Protein AF-A0A8H3BYJ5-F1 (afdb_monomer_lite)

InterPro domains:
  IPR004843 Calcineurin-like, phosphoesterase domain [PF00149] (264-340)
  IPR006186 Serine/threonine-specific protein phosphatase/bis(5-nucleosyl)-tetraphosphatase [PR00114] (261-288)
  IPR006186 Serine/threonine-specific protein phosphatase/bis(5-nucleosyl)-tetraphosphatase [PR00114] (291-318)
  IPR006186 Serine/threonine-specific protein phosphatase/bis(5-nucleosyl)-tetraphosphatase [PR00114] (324-346)
  IPR006186 Serine/threonine-specific protein phosphatase/bis(5-nucleosyl)-tetraphosphatase [PS00125] (325-330)
  IPR006186 Serine/threonine-specific protein phosphatase/bis(5-nucleosyl)-tetraphosphatase [SM00156] (229-346)
  IPR011990 Tetratricopeptide-like helical domain superfamily [G3DSA:1.25.40.10] (35-198)
  IPR011990 Tetratricopeptide-like helical domain superfamily [SSF48452] (39-174)
  IPR013235 PPP domain [PF08321] (154-253)
  IPR019734 Tetratricopeptide repeat [PF00515] (113-146)
  IPR019734 Tetratricopeptide repeat [PS50005] (113-146)
  IPR019734 Tetratricopeptide repeat [SM00028] (45-78)
  IPR019734 Tetratricopeptide repeat [SM00028] (79-112)
  IPR019734 Tetratricopeptide repeat [S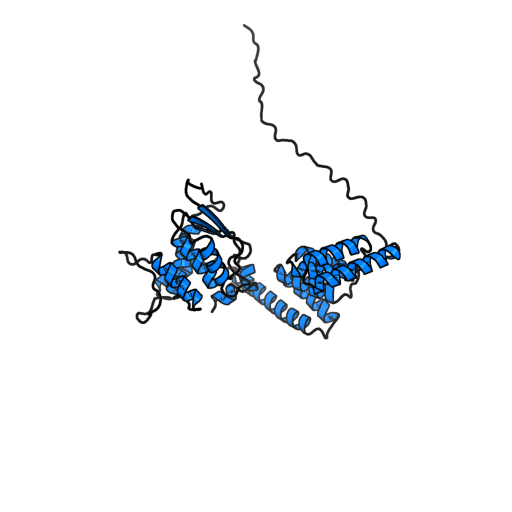M00028] (113-146)
  IPR029052 Metallo-dependent phosphatase-like [G3DSA:3.60.21.10] (199-346)
  IPR029052 Metallo-dependent phosphatase-like [SSF56300] (204-341)
  IPR051134 Protein Phosphatase PPP [PTHR45668] (79-344)

Foldseek 3Di:
DDDDDDDDDPPDPDDPPPPPPDPPPPPDPDPQDLVNQDPVLVVVLVVLQVVLVVCVVVVVLVSSLVSLVVSCVRRVLALVSLLSNLVSCVSVLVLVSSLVSLVSSCVSPVLPLSSLQSNLVSCVSVVNLVSSLVSLVSSCVSPVPPPVSVVSNVVSVVVVVVVVVVVVVVPDPDDPPLVVLVVCVVVVVQPDDPPDPAQDFDADPVRHGAHDPVSLVSLLVCVVVVHHDRPVVLSVLVSLLCVLVVPADLDDDDDQDPQAEEDEAEAQALVSVVVVVVCVVQPAWDPRYAYEYAANQHFQHLNSSSSVSSLSSSCRHCVNRRHYHHDPCPDPSNCVNRPVVVNVVD

Structure (mmCIF, N/CA/C/O backbone):
data_AF-A0A8H3BYJ5-F1
#
_entry.id   AF-A0A8H3BYJ5-F1
#
loop_
_atom_site.group_PDB
_atom_site.id
_atom_site.type_symbol
_atom_site.label_atom_id
_atom_site.label_alt_id
_atom_site.label_comp_id
_atom_site.label_asym_id
_atom_site.label_entity_id
_atom_site.label_seq_id
_atom_site.pdbx_PDB_ins_code
_atom_site.Cartn_x
_atom_site.Cartn_y
_atom_site.Cartn_z
_atom_site.occupancy
_atom_site.B_iso_or_equiv
_atom_site.auth_seq_id
_atom_site.auth_comp_id
_atom_site.auth_asym_id
_atom_site.auth_atom_id
_atom_site.pdbx_PDB_model_num
ATOM 1 N N . MET A 1 1 ? -70.935 -20.064 -32.189 1.00 37.38 1 MET A N 1
ATOM 2 C CA . MET A 1 1 ? -70.428 -20.262 -33.562 1.00 37.38 1 MET A CA 1
ATOM 3 C C . MET A 1 1 ? -69.317 -19.257 -33.801 1.00 37.38 1 MET A C 1
ATOM 5 O O . MET A 1 1 ? -69.568 -18.078 -33.616 1.00 37.38 1 MET A O 1
ATOM 9 N N . SER A 1 2 ? -68.129 -19.771 -34.129 1.00 36.16 2 SER A N 1
ATOM 10 C CA . SER A 1 2 ? -66.986 -19.112 -34.790 1.00 36.16 2 SER A CA 1
ATOM 11 C C . SER A 1 2 ? -66.444 -17.821 -34.157 1.00 36.16 2 SER A C 1
ATOM 13 O O . SER A 1 2 ? -67.013 -16.751 -34.293 1.00 36.16 2 SER A O 1
ATOM 15 N N . SER A 1 3 ? -65.404 -17.903 -33.324 1.00 32.44 3 SER A N 1
ATOM 16 C CA . SER A 1 3 ? -63.979 -17.963 -33.709 1.00 32.44 3 SER A CA 1
ATOM 17 C C . SER A 1 3 ? -63.462 -16.667 -34.344 1.00 32.44 3 SER A C 1
ATOM 19 O O . SER A 1 3 ? -63.613 -16.470 -35.545 1.00 32.44 3 SER A O 1
ATOM 21 N N . GLN A 1 4 ? -62.733 -15.864 -33.568 1.00 33.06 4 GLN A N 1
ATOM 22 C CA . GLN A 1 4 ? -61.407 -15.408 -33.983 1.00 33.06 4 GLN A CA 1
ATOM 23 C C . GLN A 1 4 ? -60.587 -14.963 -32.767 1.00 33.06 4 GLN A C 1
ATOM 25 O O . GLN A 1 4 ? -61.012 -14.176 -31.930 1.00 33.06 4 GLN A O 1
ATOM 30 N N . SER A 1 5 ? -59.418 -15.585 -32.678 1.00 32.19 5 SER A N 1
ATOM 31 C CA . SER A 1 5 ? -58.358 -15.403 -31.698 1.00 32.19 5 SER A CA 1
ATOM 32 C C . SER A 1 5 ? -57.741 -14.008 -31.830 1.00 32.19 5 SER A C 1
ATOM 34 O O . SER A 1 5 ? -57.144 -13.699 -32.858 1.00 32.19 5 SER A O 1
ATOM 36 N N . SER A 1 6 ? -57.831 -13.185 -30.783 1.00 34.00 6 SER A N 1
ATOM 37 C CA . SER A 1 6 ? -56.977 -12.007 -30.628 1.00 34.00 6 SER A CA 1
ATOM 38 C C . SER A 1 6 ? -55.720 -12.418 -29.860 1.00 34.00 6 SER A C 1
ATOM 40 O O . SER A 1 6 ? -55.711 -12.470 -28.629 1.00 34.00 6 SER A O 1
ATOM 42 N N . LYS A 1 7 ? -54.658 -12.762 -30.592 1.00 32.72 7 LYS A N 1
ATOM 43 C CA . LYS A 1 7 ? -53.303 -12.827 -30.035 1.00 32.72 7 LYS A CA 1
ATOM 44 C C . LYS A 1 7 ? -52.907 -11.416 -29.597 1.00 32.72 7 LYS A C 1
ATOM 46 O O . LYS A 1 7 ? -52.691 -10.553 -30.442 1.00 32.72 7 LYS A O 1
ATOM 51 N N . ALA A 1 8 ? -52.822 -11.195 -28.289 1.00 34.22 8 ALA A N 1
ATOM 52 C CA . ALA A 1 8 ? -52.065 -10.085 -27.735 1.00 34.22 8 ALA A CA 1
ATOM 53 C C . ALA A 1 8 ? -50.587 -10.328 -28.066 1.00 34.22 8 ALA A C 1
ATOM 55 O O . ALA A 1 8 ? -50.054 -11.404 -27.791 1.00 34.22 8 ALA A O 1
ATOM 56 N N . SER A 1 9 ? -49.961 -9.369 -28.740 1.00 30.88 9 SER A N 1
ATOM 57 C CA . SER A 1 9 ? -48.532 -9.383 -29.019 1.00 30.88 9 SER A CA 1
ATOM 58 C C . SER A 1 9 ? -47.772 -9.225 -27.708 1.00 30.88 9 SER A C 1
ATOM 60 O O . SER A 1 9 ? -47.866 -8.191 -27.050 1.00 30.88 9 SER A O 1
ATOM 62 N N . ASP A 1 10 ? -47.038 -10.269 -27.358 1.00 30.70 10 ASP A N 1
ATOM 63 C CA . ASP A 1 10 ? -46.012 -10.298 -26.328 1.00 30.70 10 ASP A CA 1
ATOM 64 C C . ASP A 1 10 ? -44.926 -9.266 -26.682 1.00 30.70 10 ASP A C 1
ATOM 66 O O . ASP A 1 10 ? -44.146 -9.462 -27.615 1.00 30.70 10 ASP A O 1
ATOM 70 N N . SER A 1 11 ? -44.933 -8.108 -26.017 1.00 32.09 11 SER A N 1
ATOM 71 C CA . SER A 1 11 ? -43.854 -7.124 -26.113 1.00 32.09 11 SER A CA 1
ATOM 72 C C . SER A 1 11 ? -42.885 -7.357 -24.962 1.00 32.09 11 SER A C 1
ATOM 74 O O . SER A 1 11 ? -42.891 -6.650 -23.953 1.00 32.09 11 SER A O 1
ATOM 76 N N . THR A 1 12 ? -42.054 -8.381 -25.114 1.00 32.72 12 THR A N 1
ATOM 77 C CA . THR A 1 12 ? -40.825 -8.523 -24.338 1.00 32.72 12 THR A CA 1
ATOM 78 C C . THR A 1 12 ? -39.940 -7.298 -24.621 1.00 32.72 12 THR A C 1
ATOM 80 O O . THR A 1 12 ? -39.758 -6.960 -25.796 1.00 32.72 12 THR A O 1
ATOM 83 N N . PRO A 1 13 ? -39.367 -6.613 -23.613 1.00 31.70 13 PRO A N 1
ATOM 84 C CA . PRO A 1 13 ? -38.354 -5.602 -23.870 1.00 31.70 13 PRO A CA 1
ATOM 85 C C . PRO A 1 13 ? -37.129 -6.318 -24.441 1.00 31.70 13 PRO A C 1
ATOM 87 O O . PRO A 1 13 ? -36.449 -7.065 -23.739 1.00 31.70 13 PRO A O 1
ATOM 90 N N . GLN A 1 14 ? -36.876 -6.135 -25.736 1.00 31.80 14 GLN A N 1
ATOM 91 C CA . GLN A 1 14 ? -35.630 -6.569 -26.348 1.00 31.80 14 GLN A CA 1
ATOM 92 C C . GLN A 1 14 ? -34.486 -5.766 -25.735 1.00 31.80 14 GLN A C 1
ATOM 94 O O . GLN A 1 14 ? -34.427 -4.541 -25.844 1.00 31.80 14 GLN A O 1
ATOM 99 N N . SER A 1 15 ? -33.574 -6.488 -25.095 1.00 32.75 15 SER A N 1
ATOM 100 C CA . SER A 1 15 ? -32.233 -6.036 -24.758 1.00 32.75 15 SER A CA 1
ATOM 101 C C . SER A 1 15 ? -31.597 -5.398 -26.000 1.00 32.75 15 SER A C 1
ATOM 103 O O . SER A 1 15 ? -31.676 -5.995 -27.080 1.00 32.75 15 SER A O 1
ATOM 105 N N . PRO A 1 16 ? -30.963 -4.217 -25.894 1.00 32.47 16 PRO A N 1
ATOM 106 C CA . PRO A 1 16 ? -30.280 -3.639 -27.034 1.00 32.47 16 PRO A CA 1
ATOM 107 C C . PRO A 1 16 ? -29.174 -4.600 -27.463 1.00 32.47 16 PRO A C 1
ATOM 109 O O . PRO A 1 16 ? -28.291 -4.960 -26.681 1.00 32.47 16 PRO A O 1
ATOM 112 N N . ALA A 1 17 ? -29.290 -5.055 -28.710 1.00 29.42 17 ALA A N 1
ATOM 113 C CA . ALA A 1 17 ? -28.305 -5.871 -29.384 1.00 29.42 17 ALA A CA 1
ATOM 114 C C . ALA A 1 17 ? -26.928 -5.235 -29.199 1.00 29.42 17 ALA A C 1
ATOM 116 O O . ALA A 1 17 ? -26.742 -4.042 -29.442 1.00 29.42 17 ALA A O 1
ATOM 117 N N . SER A 1 18 ? -25.978 -6.057 -28.766 1.00 30.44 18 SER A N 1
ATOM 118 C CA . SER A 1 18 ? -24.564 -5.733 -28.705 1.00 30.44 18 SER A CA 1
ATOM 119 C C . SER A 1 18 ? -24.120 -5.171 -30.053 1.00 30.44 18 SER A C 1
ATOM 121 O O . SER A 1 18 ? -23.883 -5.922 -31.005 1.00 30.44 18 SER A O 1
ATOM 123 N N . THR A 1 19 ? -24.001 -3.850 -30.144 1.00 27.95 19 THR A N 1
ATOM 124 C CA . THR A 1 19 ? -23.236 -3.209 -31.202 1.00 27.95 19 THR A CA 1
ATOM 125 C C . THR A 1 19 ? -21.790 -3.616 -30.992 1.00 27.95 19 THR A C 1
ATOM 127 O O . THR A 1 19 ? -21.059 -3.044 -30.187 1.00 27.95 19 THR A O 1
ATOM 130 N N . SER A 1 20 ? -21.417 -4.683 -31.698 1.00 33.25 20 SER A N 1
ATOM 131 C CA . SER A 1 20 ? -20.054 -5.000 -32.085 1.00 33.25 20 SER A CA 1
ATOM 132 C C . SER A 1 20 ? -19.514 -3.787 -32.837 1.00 33.25 20 SER A C 1
ATOM 134 O O . SER A 1 20 ? -19.638 -3.667 -34.055 1.00 33.25 20 SER A O 1
ATOM 136 N N . THR A 1 21 ? -18.978 -2.832 -32.083 1.00 29.09 21 THR A N 1
ATOM 137 C CA . THR A 1 21 ? -18.202 -1.731 -32.631 1.00 29.09 21 THR A CA 1
ATOM 138 C C . THR A 1 21 ? -16.879 -2.333 -33.074 1.00 29.09 21 THR A C 1
ATOM 140 O O . THR A 1 21 ? -15.946 -2.493 -32.293 1.00 29.09 21 THR A O 1
ATOM 143 N N . THR A 1 22 ? -16.889 -2.788 -34.324 1.00 29.33 22 THR A N 1
ATOM 144 C CA . THR A 1 22 ? -15.764 -2.894 -35.252 1.00 29.33 22 THR A CA 1
ATOM 145 C C . THR A 1 22 ? -14.400 -2.623 -34.627 1.00 29.33 22 THR A C 1
ATOM 147 O O . THR A 1 22 ? -13.913 -1.494 -34.581 1.00 29.33 22 THR A O 1
ATOM 150 N N . LEU A 1 23 ? -13.758 -3.722 -34.236 1.00 31.23 23 LEU A N 1
ATOM 151 C CA . LEU A 1 23 ? -12.323 -3.866 -34.027 1.00 31.23 23 LEU A CA 1
ATOM 152 C C . LEU A 1 23 ? -11.592 -3.736 -35.384 1.00 31.23 23 LEU A C 1
ATOM 154 O O . LEU A 1 23 ? -10.963 -4.670 -35.870 1.00 31.23 23 LEU A O 1
ATOM 158 N N . ALA A 1 24 ? -11.757 -2.599 -36.058 1.00 35.59 24 ALA A N 1
ATOM 159 C CA . ALA A 1 24 ? -11.266 -2.372 -37.411 1.00 35.59 24 ALA A CA 1
ATOM 160 C C . ALA A 1 24 ? -10.682 -0.962 -37.534 1.00 35.59 24 ALA A C 1
ATOM 162 O O . ALA A 1 24 ? -11.290 -0.090 -38.140 1.00 35.59 24 ALA A O 1
ATOM 163 N N . ALA A 1 25 ? -9.514 -0.755 -36.918 1.00 33.19 25 ALA A N 1
ATOM 164 C CA . ALA A 1 25 ? -8.477 0.189 -37.358 1.00 33.19 25 ALA A CA 1
ATOM 165 C C . ALA A 1 25 ? -7.235 0.107 -36.444 1.00 33.19 25 ALA A C 1
ATOM 167 O O . ALA A 1 25 ? -6.752 1.109 -35.933 1.00 33.19 25 ALA A O 1
ATOM 168 N N . MET A 1 26 ? -6.688 -1.091 -36.232 1.00 35.69 26 MET A N 1
ATOM 169 C CA . MET A 1 26 ? -5.244 -1.213 -36.016 1.00 35.69 26 MET A CA 1
ATOM 170 C C . MET A 1 26 ? -4.694 -1.804 -37.300 1.00 35.69 26 MET A C 1
ATOM 172 O O . MET A 1 26 ? -4.635 -3.018 -37.472 1.00 35.69 26 MET A O 1
ATOM 176 N N . GLY A 1 27 ? -4.437 -0.908 -38.254 1.00 28.98 27 GLY A N 1
ATOM 177 C CA . GLY A 1 27 ? -3.764 -1.254 -39.491 1.00 28.98 27 GLY A CA 1
ATOM 178 C C . GLY A 1 27 ? -2.450 -1.942 -39.154 1.00 28.98 27 GLY A C 1
ATOM 179 O O . GLY A 1 27 ? -1.643 -1.394 -38.410 1.00 28.98 27 GLY A O 1
ATOM 180 N N . ASP A 1 28 ? -2.327 -3.165 -39.655 1.00 33.56 28 ASP A N 1
ATOM 181 C CA . ASP A 1 28 ? -1.104 -3.889 -39.974 1.00 33.56 28 ASP A CA 1
ATOM 182 C C . ASP A 1 28 ? 0.192 -3.155 -39.575 1.00 33.56 28 ASP A C 1
ATOM 184 O O . ASP A 1 28 ? 0.824 -2.451 -40.368 1.00 33.56 28 ASP A O 1
ATOM 188 N N . LEU A 1 29 ? 0.598 -3.314 -38.310 1.00 39.16 29 LEU A N 1
ATOM 189 C CA . LEU A 1 29 ? 1.973 -3.067 -37.890 1.00 39.16 29 LEU A CA 1
ATOM 190 C C . LEU A 1 29 ? 2.802 -4.211 -38.468 1.00 39.16 29 LEU A C 1
ATOM 192 O O . LEU A 1 29 ? 3.163 -5.158 -37.769 1.00 39.16 29 LEU A O 1
ATOM 196 N N . SER A 1 30 ? 3.079 -4.103 -39.770 1.00 42.28 30 SER A N 1
ATOM 197 C CA . SER A 1 30 ? 4.156 -4.815 -40.443 1.00 42.28 30 SER A CA 1
ATOM 198 C C . SER A 1 30 ? 5.331 -4.860 -39.477 1.00 42.28 30 SER A C 1
ATOM 200 O O . SER A 1 30 ? 5.787 -3.807 -39.019 1.00 42.28 30 SER A O 1
ATOM 202 N N . LEU A 1 31 ? 5.788 -6.069 -39.144 1.00 44.91 31 LEU A N 1
ATOM 203 C CA . LEU A 1 31 ? 7.011 -6.309 -38.389 1.00 44.91 31 LEU A CA 1
ATOM 204 C C . LEU A 1 31 ? 8.145 -5.622 -39.152 1.00 44.91 31 LEU A C 1
ATOM 206 O O . LEU A 1 31 ? 8.723 -6.191 -40.074 1.00 44.91 31 LEU A O 1
ATOM 210 N N . LYS A 1 32 ? 8.386 -4.347 -38.841 1.00 55.97 32 LYS A N 1
ATOM 211 C CA . LYS A 1 32 ? 9.483 -3.579 -39.409 1.00 55.97 32 LYS A CA 1
ATOM 212 C C . LYS A 1 32 ? 10.748 -4.372 -39.077 1.00 55.97 32 LYS A C 1
ATOM 214 O O . LYS A 1 32 ? 10.949 -4.802 -37.948 1.00 55.97 32 LYS A O 1
ATOM 219 N N . ASP A 1 33 ? 11.579 -4.643 -40.067 1.00 73.75 33 ASP A N 1
ATOM 220 C CA . ASP A 1 33 ? 12.929 -5.116 -39.782 1.00 73.75 33 ASP A CA 1
ATOM 221 C C . ASP A 1 33 ? 13.638 -3.979 -39.016 1.00 73.75 33 ASP A C 1
ATOM 223 O O . ASP A 1 33 ? 13.447 -2.817 -39.396 1.00 73.75 33 ASP A O 1
ATOM 227 N N . PRO A 1 34 ? 14.437 -4.228 -37.965 1.00 73.75 34 PRO A N 1
ATOM 228 C CA . PRO A 1 34 ? 15.307 -3.203 -37.386 1.00 73.75 34 PRO A CA 1
ATOM 229 C C . PRO A 1 34 ? 16.080 -2.376 -38.434 1.00 73.75 34 PRO A C 1
ATOM 231 O O . PRO A 1 34 ? 16.305 -1.182 -38.235 1.00 73.75 34 PRO A O 1
ATOM 234 N N . ALA A 1 35 ? 16.429 -2.975 -39.580 1.00 75.75 35 ALA A N 1
ATOM 235 C CA . ALA A 1 35 ? 17.081 -2.307 -40.707 1.00 75.75 35 ALA A CA 1
ATOM 236 C C . ALA A 1 35 ? 16.181 -1.322 -41.487 1.00 75.75 35 ALA A C 1
ATOM 238 O O . ALA A 1 35 ? 16.689 -0.504 -42.249 1.00 75.75 35 ALA A O 1
ATOM 239 N N . SER A 1 36 ? 14.860 -1.374 -41.302 1.00 82.88 36 SER A N 1
ATOM 240 C CA . SER A 1 36 ? 13.879 -0.524 -41.995 1.00 82.88 36 SER A CA 1
ATOM 241 C C . SER A 1 36 ? 13.616 0.826 -41.314 1.00 82.88 36 SER A C 1
ATOM 243 O O . SER A 1 36 ? 12.906 1.664 -41.871 1.00 82.88 36 SER A O 1
ATOM 245 N N . VAL A 1 37 ? 14.182 1.069 -40.125 1.00 88.88 37 VAL A N 1
ATOM 246 C CA . VAL A 1 37 ? 14.054 2.361 -39.434 1.00 88.88 37 VAL A CA 1
ATOM 247 C C . VAL A 1 37 ? 14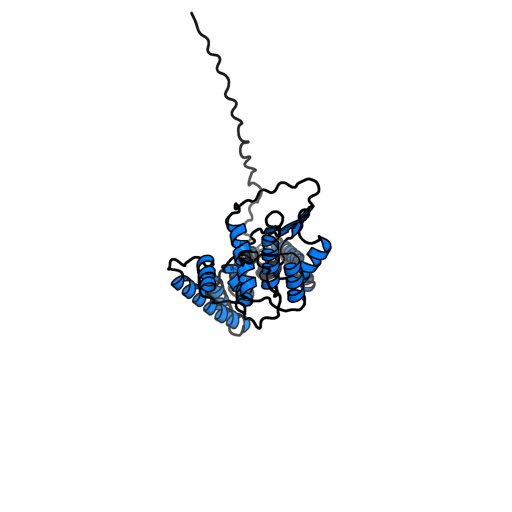.985 3.384 -40.084 1.00 88.88 37 VAL A C 1
ATOM 249 O O . VAL A 1 37 ? 16.202 3.189 -40.121 1.00 88.88 37 VAL A O 1
ATOM 252 N N . SER A 1 38 ? 14.420 4.487 -40.580 1.00 92.62 38 SER A N 1
ATOM 253 C CA . SER A 1 38 ? 15.191 5.532 -41.257 1.00 92.62 38 SER A CA 1
ATOM 254 C C . SER A 1 38 ? 16.126 6.269 -40.291 1.00 92.62 38 SER A C 1
ATOM 256 O O . SER A 1 38 ? 15.838 6.390 -39.101 1.00 92.62 38 SER A O 1
ATOM 258 N N . GLU A 1 39 ? 17.235 6.828 -40.788 1.00 92.81 39 GLU A N 1
ATOM 259 C CA . GLU A 1 39 ? 18.124 7.655 -39.950 1.00 92.81 39 GLU A CA 1
ATOM 260 C C . GLU A 1 39 ? 17.409 8.884 -39.372 1.00 92.81 39 GLU A C 1
ATOM 262 O O . GLU A 1 39 ? 17.701 9.309 -38.253 1.00 92.81 39 GLU A O 1
ATOM 267 N N . LYS A 1 40 ? 16.412 9.417 -40.091 1.00 94.81 40 LYS A N 1
ATOM 268 C CA . LYS A 1 40 ? 15.560 10.500 -39.590 1.00 94.81 40 LYS A CA 1
ATOM 269 C C . LYS A 1 40 ? 14.752 10.043 -38.373 1.00 94.81 40 LYS A C 1
ATOM 271 O O . LYS A 1 40 ? 14.747 10.745 -37.367 1.00 94.81 40 LYS A O 1
ATOM 276 N N . ASP A 1 41 ? 14.129 8.868 -38.441 1.00 94.12 41 ASP A N 1
ATOM 277 C CA . ASP A 1 41 ? 13.354 8.312 -37.326 1.00 94.12 41 ASP A CA 1
ATOM 278 C C . ASP A 1 41 ? 14.251 7.948 -36.140 1.00 94.12 41 ASP A C 1
ATOM 280 O O . ASP A 1 41 ? 13.894 8.213 -34.996 1.00 94.12 41 ASP A O 1
ATOM 284 N N . LYS A 1 42 ? 15.457 7.417 -36.384 1.00 94.44 42 LYS A N 1
ATOM 285 C CA . LYS A 1 42 ? 16.446 7.183 -35.316 1.00 94.44 42 LYS A CA 1
ATOM 286 C C . LYS A 1 42 ? 16.859 8.484 -34.632 1.00 94.44 42 LYS A C 1
ATOM 288 O O . LYS A 1 42 ? 16.953 8.521 -33.406 1.00 94.44 42 LYS A O 1
ATOM 293 N N . THR A 1 43 ? 17.092 9.541 -35.410 1.00 96.69 43 THR A N 1
ATOM 294 C CA . THR A 1 43 ? 17.456 10.864 -34.882 1.00 96.69 43 THR A CA 1
ATOM 295 C C . THR A 1 43 ? 16.319 11.454 -34.053 1.00 96.69 43 THR A C 1
ATOM 297 O O . THR A 1 43 ? 16.555 11.949 -32.953 1.00 96.69 43 THR A O 1
ATOM 300 N N . GLU A 1 44 ? 15.081 11.348 -34.536 1.00 97.38 44 GLU A N 1
ATOM 301 C CA . GLU A 1 44 ? 13.911 11.844 -33.813 1.00 97.38 44 GLU A CA 1
ATOM 302 C C . GLU A 1 44 ? 13.643 11.045 -32.530 1.00 97.38 44 GLU A C 1
ATOM 304 O O . GLU A 1 44 ? 13.459 11.629 -31.462 1.00 97.38 44 GLU A O 1
ATOM 309 N N . ALA A 1 45 ? 13.742 9.715 -32.584 1.00 97.31 45 ALA A N 1
ATOM 310 C CA . ALA A 1 45 ? 13.655 8.864 -31.401 1.00 97.31 45 ALA A CA 1
ATOM 311 C C . ALA A 1 45 ? 14.732 9.214 -30.360 1.00 97.31 45 ALA A C 1
ATOM 313 O O . ALA A 1 45 ? 14.453 9.232 -29.161 1.00 97.31 45 ALA A O 1
ATOM 314 N N . ALA A 1 46 ? 15.960 9.521 -30.794 1.00 97.50 46 ALA A N 1
ATOM 315 C CA . ALA A 1 46 ? 17.032 9.949 -29.897 1.00 97.50 46 ALA A CA 1
ATOM 316 C C . ALA A 1 46 ? 16.729 11.307 -29.241 1.00 97.50 46 ALA A C 1
ATOM 318 O O . ALA A 1 46 ? 16.927 11.449 -28.035 1.00 97.50 46 ALA A O 1
ATOM 319 N N . ARG A 1 47 ? 16.183 12.266 -29.998 1.00 98.38 47 ARG A N 1
ATOM 320 C CA . ARG A 1 47 ? 15.745 13.570 -29.480 1.00 98.38 47 ARG A CA 1
ATOM 321 C C . ARG A 1 47 ? 14.658 13.414 -28.409 1.00 98.38 47 ARG A C 1
ATOM 323 O O . ARG A 1 47 ? 14.791 13.956 -27.315 1.00 98.38 47 ARG A O 1
ATOM 330 N N . LEU A 1 48 ? 13.628 12.612 -28.687 1.00 98.56 48 LEU A N 1
ATOM 331 C CA . LEU A 1 48 ? 12.532 12.318 -27.753 1.00 98.56 48 LEU A CA 1
ATOM 332 C C . LEU A 1 48 ? 13.007 11.539 -26.518 1.00 98.56 48 LEU A C 1
ATOM 334 O O . LEU A 1 48 ? 12.558 11.796 -25.400 1.00 98.56 48 LEU A O 1
ATOM 338 N N . LYS A 1 49 ? 13.972 10.627 -26.684 1.00 98.38 49 LYS A N 1
ATOM 339 C CA . LYS A 1 49 ? 14.644 9.958 -25.560 1.00 98.38 49 LYS A CA 1
ATOM 340 C C . LYS A 1 49 ? 15.319 10.965 -24.635 1.00 98.38 49 LYS A C 1
ATOM 342 O O . LYS A 1 49 ? 15.243 10.811 -23.418 1.00 98.38 49 LYS A O 1
ATOM 347 N N . ASP A 1 50 ? 15.990 11.969 -25.192 1.00 98.38 50 ASP A N 1
ATOM 348 C CA . ASP A 1 50 ? 16.679 12.991 -24.407 1.00 98.38 50 ASP A CA 1
ATOM 349 C C . ASP A 1 50 ? 15.696 13.926 -23.688 1.00 98.38 50 ASP A C 1
ATOM 351 O O . ASP A 1 50 ? 15.938 14.273 -22.530 1.00 98.38 50 ASP A O 1
ATOM 355 N N . GLU A 1 51 ? 14.544 14.231 -24.293 1.00 98.31 51 GLU A N 1
ATOM 356 C CA . GLU A 1 51 ? 13.423 14.886 -23.600 1.00 98.31 51 GLU A CA 1
ATOM 357 C C . GLU A 1 51 ? 12.895 14.035 -22.438 1.00 98.31 51 GLU A C 1
ATOM 359 O O . GLU A 1 51 ? 12.771 14.527 -21.317 1.00 98.31 51 GLU A O 1
ATOM 364 N N . GLY A 1 52 ? 12.659 12.738 -22.660 1.00 98.19 52 GLY A N 1
ATOM 365 C CA . GLY A 1 52 ? 12.233 11.819 -21.601 1.00 98.19 52 GLY A CA 1
ATOM 366 C C . GLY A 1 52 ? 13.256 11.713 -20.465 1.00 98.19 52 GLY A C 1
ATOM 367 O O . GLY A 1 52 ? 12.893 11.690 -19.288 1.00 98.19 52 GLY A O 1
ATOM 368 N N . ASN A 1 53 ? 14.551 11.725 -20.789 1.00 98.19 53 ASN A N 1
ATOM 369 C CA . ASN A 1 53 ? 15.626 11.792 -19.798 1.00 98.19 53 ASN A CA 1
ATOM 370 C C . ASN A 1 53 ? 15.607 13.117 -19.013 1.00 98.19 53 ASN A C 1
ATOM 372 O O . ASN A 1 53 ? 15.962 13.127 -17.832 1.00 98.19 53 ASN A O 1
ATOM 376 N N . ALA A 1 54 ? 15.236 14.232 -19.648 1.00 98.38 54 ALA A N 1
ATOM 377 C CA . ALA A 1 54 ? 15.129 15.534 -18.998 1.00 98.38 54 ALA A CA 1
ATOM 378 C C . ALA A 1 54 ? 13.938 15.592 -18.029 1.00 98.38 54 ALA A C 1
ATOM 380 O O . ALA A 1 54 ? 14.118 16.034 -16.895 1.00 98.38 54 ALA A O 1
ATOM 381 N N . GLU A 1 55 ? 12.768 15.085 -18.422 1.00 98.25 55 GLU A N 1
ATOM 382 C CA . GLU A 1 55 ? 11.600 14.981 -17.534 1.00 98.25 55 GLU A CA 1
ATOM 383 C C . GLU A 1 55 ? 11.861 14.028 -16.361 1.00 98.25 55 GLU A C 1
ATOM 385 O O . GLU A 1 55 ? 11.566 14.356 -15.211 1.00 98.25 55 GLU A O 1
ATOM 390 N N . PHE A 1 56 ? 12.559 12.911 -16.600 1.00 96.75 56 PHE A N 1
ATOM 391 C CA . PHE A 1 56 ? 12.995 12.021 -15.523 1.00 96.75 56 PHE A CA 1
ATOM 392 C C . PHE A 1 56 ? 13.855 12.746 -14.475 1.00 96.75 56 PHE A C 1
ATOM 394 O O . PHE A 1 56 ? 13.651 12.556 -13.278 1.00 96.75 56 PHE A O 1
ATOM 401 N N . LYS A 1 57 ? 14.795 13.604 -14.898 1.00 97.25 57 LYS A N 1
ATOM 402 C CA . LYS A 1 57 ? 15.636 14.386 -13.971 1.00 97.25 57 LYS A CA 1
ATOM 403 C C . LYS A 1 57 ? 14.831 15.385 -13.131 1.00 97.25 57 LYS A C 1
ATOM 405 O O . LYS A 1 57 ? 15.303 15.771 -12.066 1.00 97.25 57 LYS A O 1
ATOM 410 N N . LYS A 1 58 ? 13.642 15.785 -13.591 1.00 97.50 58 LYS A N 1
ATOM 411 C CA . LYS A 1 58 ? 12.690 16.631 -12.855 1.00 97.50 58 LYS A CA 1
ATOM 412 C C . LYS A 1 58 ? 11.724 15.823 -11.976 1.00 97.50 58 LYS A C 1
ATOM 414 O O . LYS A 1 58 ? 10.881 16.415 -11.319 1.00 97.50 58 LYS A O 1
ATOM 419 N N . ASN A 1 59 ? 11.848 14.491 -11.941 1.00 95.31 59 ASN A N 1
ATOM 420 C CA . ASN A 1 59 ? 10.898 13.556 -11.321 1.00 95.31 59 ASN A CA 1
ATOM 421 C C . ASN A 1 59 ? 9.493 13.551 -11.957 1.00 95.31 59 ASN A C 1
ATOM 423 O O . ASN A 1 59 ? 8.550 13.030 -11.367 1.00 95.31 59 ASN A O 1
ATOM 427 N N . HIS A 1 60 ? 9.353 14.064 -13.179 1.00 97.69 60 HIS A N 1
ATOM 428 C CA . HIS A 1 60 ? 8.121 14.003 -13.966 1.00 97.69 60 HIS A CA 1
ATOM 429 C C . HIS A 1 60 ? 8.021 12.637 -14.662 1.00 97.69 60 HIS A C 1
ATOM 431 O O . HIS A 1 60 ? 8.335 12.470 -15.844 1.00 97.69 60 HIS A O 1
ATOM 437 N N . PHE A 1 61 ? 7.718 11.598 -13.879 1.00 97.44 61 PHE A N 1
ATOM 438 C CA . PHE A 1 61 ? 7.805 10.209 -14.339 1.00 97.44 61 PHE A CA 1
ATOM 439 C C . PHE A 1 61 ? 6.751 9.859 -15.397 1.00 97.44 61 PHE A C 1
ATOM 441 O O . PHE A 1 61 ? 7.056 9.099 -16.321 1.00 97.44 61 PHE A O 1
ATOM 448 N N . ALA A 1 62 ? 5.536 10.404 -15.289 1.00 97.38 62 ALA A N 1
ATOM 449 C CA . ALA A 1 62 ? 4.466 10.155 -16.252 1.00 97.38 62 ALA A CA 1
ATOM 450 C C . ALA A 1 62 ? 4.806 10.780 -17.614 1.00 97.38 62 ALA A C 1
ATOM 452 O O . ALA A 1 62 ? 4.751 10.113 -18.647 1.00 97.38 62 ALA A O 1
ATOM 453 N N . GLU A 1 63 ? 5.268 12.025 -17.604 1.00 98.00 63 GLU A N 1
ATOM 454 C CA . GLU A 1 63 ? 5.703 12.784 -18.771 1.00 98.00 63 GLU A CA 1
ATOM 455 C C . GLU A 1 63 ? 6.916 12.123 -19.432 1.00 98.00 63 GLU A C 1
ATOM 457 O O . GLU A 1 63 ? 6.948 11.942 -20.649 1.00 98.00 63 GLU A O 1
ATOM 462 N N . ALA A 1 64 ? 7.887 11.659 -18.638 1.00 98.31 64 ALA A N 1
ATOM 463 C CA . ALA A 1 64 ? 9.014 10.887 -19.150 1.00 98.31 64 ALA A CA 1
ATOM 464 C C . ALA A 1 64 ? 8.557 9.586 -19.838 1.00 98.31 64 ALA A C 1
ATOM 466 O O . ALA A 1 64 ? 9.067 9.237 -20.904 1.00 98.31 64 ALA A O 1
ATOM 467 N N . ALA A 1 65 ? 7.582 8.866 -19.266 1.00 98.25 65 ALA A N 1
ATOM 468 C CA . ALA A 1 65 ? 7.025 7.657 -19.875 1.00 98.25 65 ALA A CA 1
ATOM 469 C C . ALA A 1 65 ? 6.310 7.942 -21.208 1.00 98.25 65 ALA A C 1
ATOM 471 O O . ALA A 1 65 ? 6.421 7.136 -22.141 1.00 98.25 65 ALA A O 1
ATOM 472 N N . LEU A 1 66 ? 5.616 9.081 -21.314 1.00 98.19 66 LEU A N 1
ATOM 473 C CA . LEU A 1 66 ? 5.004 9.544 -22.562 1.00 98.19 66 LEU A CA 1
ATOM 474 C C . LEU A 1 66 ? 6.072 9.832 -23.619 1.00 98.19 66 LEU A C 1
ATOM 476 O O . LEU A 1 66 ? 5.997 9.281 -24.713 1.00 98.19 66 LEU A O 1
ATOM 480 N N . LYS A 1 67 ? 7.142 10.552 -23.266 1.00 98.56 67 LYS A N 1
ATOM 481 C CA . LYS A 1 67 ? 8.252 10.835 -24.191 1.00 98.56 67 LYS A CA 1
ATOM 482 C C . LYS A 1 67 ? 8.967 9.592 -24.703 1.00 98.56 67 LYS A C 1
ATOM 484 O O . LYS A 1 67 ? 9.278 9.504 -25.888 1.00 98.56 67 LYS A O 1
ATOM 489 N N . TYR A 1 68 ? 9.170 8.583 -23.857 1.00 98.56 68 TYR A N 1
ATOM 490 C CA . TYR A 1 68 ? 9.677 7.297 -24.342 1.00 98.56 68 TYR A CA 1
ATOM 491 C C . TYR A 1 68 ? 8.676 6.559 -25.237 1.00 98.56 68 TYR A C 1
ATOM 493 O O . TYR A 1 68 ? 9.098 5.791 -26.097 1.00 98.56 68 TYR A O 1
ATOM 501 N N . SER A 1 69 ? 7.371 6.763 -25.046 1.00 98.38 69 SER A N 1
ATOM 502 C CA . SER A 1 69 ? 6.343 6.181 -25.915 1.00 98.38 69 SER A CA 1
ATOM 503 C C . SER A 1 69 ? 6.354 6.832 -27.296 1.00 98.38 69 SER A C 1
ATOM 505 O O . SER A 1 69 ? 6.428 6.099 -28.274 1.00 98.38 69 SER A O 1
ATOM 507 N N . GLU A 1 70 ? 6.421 8.164 -27.366 1.00 98.06 70 GLU A N 1
ATOM 508 C CA . GLU A 1 70 ? 6.626 8.914 -28.616 1.00 98.06 70 GLU A CA 1
ATOM 509 C C . GLU A 1 70 ? 7.910 8.442 -29.328 1.00 98.06 70 GLU A C 1
ATOM 511 O O . GLU A 1 70 ? 7.901 8.118 -30.513 1.00 98.06 70 GLU A O 1
ATOM 516 N N . ALA A 1 71 ? 9.023 8.295 -28.597 1.00 97.94 71 ALA A N 1
ATOM 517 C CA . ALA A 1 71 ? 10.281 7.807 -29.170 1.00 97.94 71 ALA A CA 1
ATOM 518 C C . ALA A 1 71 ? 10.162 6.395 -29.783 1.00 97.94 71 ALA A C 1
ATOM 520 O O . ALA A 1 71 ? 10.801 6.097 -30.795 1.00 97.94 71 ALA A O 1
ATOM 521 N N . LEU A 1 72 ? 9.348 5.524 -29.180 1.00 96.94 72 LEU A N 1
ATOM 522 C CA . LEU A 1 72 ? 9.114 4.156 -29.650 1.00 96.94 72 LEU A CA 1
ATOM 523 C C . LEU A 1 72 ? 8.245 4.091 -30.911 1.00 96.94 72 LEU A C 1
ATOM 525 O O . LEU A 1 72 ? 8.357 3.116 -31.651 1.00 96.94 72 LEU A O 1
ATOM 529 N N . GLU A 1 73 ? 7.422 5.106 -31.186 1.00 96.31 73 GLU A N 1
ATOM 530 C CA . GLU A 1 73 ? 6.684 5.208 -32.454 1.00 96.31 73 GLU A CA 1
ATOM 531 C C . GLU A 1 73 ? 7.641 5.406 -33.640 1.00 96.31 73 GLU A C 1
ATOM 533 O O . GLU A 1 73 ? 7.423 4.855 -34.722 1.00 96.31 73 GLU A O 1
ATOM 538 N N . HIS A 1 74 ? 8.747 6.121 -33.412 1.00 95.81 74 HIS A N 1
ATOM 539 C CA . HIS A 1 74 ? 9.799 6.336 -34.405 1.00 95.81 74 HIS A CA 1
ATOM 540 C C . HIS A 1 74 ? 10.795 5.173 -34.478 1.00 95.81 74 HIS A C 1
ATOM 542 O O . HIS A 1 74 ? 11.147 4.728 -35.571 1.00 95.81 74 HIS A O 1
ATOM 548 N N . ASN A 1 75 ? 11.241 4.643 -33.334 1.00 95.06 75 ASN A N 1
ATOM 549 C CA . ASN A 1 75 ? 12.182 3.525 -33.290 1.00 95.06 75 ASN A CA 1
ATOM 550 C C . ASN A 1 75 ? 11.732 2.415 -32.319 1.00 95.06 75 ASN A C 1
ATOM 552 O O . ASN A 1 75 ? 12.185 2.369 -31.171 1.00 95.06 75 ASN A O 1
ATOM 556 N N . PRO A 1 76 ? 10.904 1.460 -32.781 1.00 95.38 76 PRO A N 1
ATOM 557 C CA . PRO A 1 76 ? 10.373 0.395 -31.933 1.00 95.38 76 PRO A CA 1
ATOM 558 C C . PRO A 1 76 ? 11.373 -0.739 -31.648 1.00 95.38 76 PRO A C 1
ATOM 560 O O . PRO A 1 76 ? 10.988 -1.709 -30.993 1.00 95.38 76 PRO A O 1
ATOM 563 N N . PHE A 1 77 ? 12.628 -0.645 -32.111 1.00 95.31 77 PHE A N 1
ATOM 564 C CA . PHE A 1 77 ? 13.673 -1.668 -31.922 1.00 95.31 77 PHE A CA 1
ATOM 565 C C . PHE A 1 77 ? 14.798 -1.234 -30.974 1.00 95.31 77 PHE A C 1
ATOM 567 O O . PHE A 1 77 ? 15.753 -1.983 -30.774 1.00 95.31 77 PHE A O 1
ATOM 574 N N . ASP A 1 78 ? 14.701 -0.054 -30.355 1.00 94.75 78 ASP A N 1
ATOM 575 C CA . ASP A 1 78 ? 15.662 0.374 -29.336 1.00 94.75 78 ASP A CA 1
ATOM 576 C C . ASP A 1 78 ? 15.288 -0.197 -27.958 1.00 94.75 78 ASP A C 1
ATOM 578 O O . ASP A 1 78 ? 14.372 0.274 -27.274 1.00 94.75 78 ASP A O 1
ATOM 582 N N . ALA A 1 79 ? 16.046 -1.203 -27.515 1.00 97.19 79 ALA A N 1
ATOM 583 C CA . ALA A 1 79 ? 15.890 -1.817 -26.197 1.00 97.19 79 ALA A CA 1
ATOM 584 C C . ALA A 1 79 ? 16.006 -0.800 -25.043 1.00 97.19 79 ALA A C 1
ATOM 586 O O . ALA A 1 79 ? 15.365 -0.965 -23.999 1.00 97.19 79 ALA A O 1
ATOM 587 N N . THR A 1 80 ? 16.794 0.267 -25.218 1.00 97.94 80 THR A N 1
ATOM 588 C CA . THR A 1 80 ? 17.007 1.316 -24.210 1.00 97.94 80 THR A CA 1
ATOM 589 C C . THR A 1 80 ? 15.721 2.078 -23.918 1.00 97.94 80 THR A C 1
ATOM 591 O O . THR A 1 80 ? 15.448 2.371 -22.753 1.00 97.94 80 THR A O 1
ATOM 594 N N . LEU A 1 81 ? 14.911 2.364 -24.944 1.00 98.19 81 LEU A N 1
ATOM 595 C CA . LEU A 1 81 ? 13.643 3.082 -24.794 1.00 98.19 81 LEU A CA 1
ATOM 596 C C . LEU A 1 81 ? 12.652 2.283 -23.952 1.00 98.19 81 LEU A C 1
ATOM 598 O O . LEU A 1 81 ? 12.128 2.800 -22.965 1.00 98.19 81 LEU A O 1
ATOM 602 N N . TYR A 1 82 ? 12.468 1.002 -24.274 1.00 98.69 82 TYR A N 1
ATOM 603 C CA . TYR A 1 82 ? 11.637 0.109 -23.470 1.00 98.69 82 TYR A CA 1
ATOM 604 C C . TYR A 1 82 ? 12.148 -0.004 -22.038 1.00 98.69 82 TYR A C 1
ATOM 606 O O . TYR A 1 82 ? 11.379 0.140 -21.094 1.00 98.69 82 TYR A O 1
ATOM 614 N N . CYS A 1 83 ? 13.453 -0.209 -21.846 1.00 98.44 83 CYS A N 1
ATOM 615 C CA . CYS A 1 83 ? 14.016 -0.315 -20.506 1.00 98.44 83 CYS A CA 1
ATOM 616 C C . CYS A 1 83 ? 13.783 0.967 -19.696 1.00 98.44 83 CYS A C 1
ATOM 618 O O . CYS A 1 83 ? 13.386 0.890 -18.531 1.00 98.44 83 CYS A O 1
ATOM 620 N N . ASN A 1 84 ? 14.002 2.146 -20.284 1.00 98.44 84 ASN A N 1
ATOM 621 C CA . ASN A 1 84 ? 13.775 3.431 -19.626 1.00 98.44 84 ASN A CA 1
ATOM 622 C C . ASN A 1 84 ? 12.296 3.679 -19.321 1.00 98.44 84 ASN A C 1
ATOM 624 O O . ASN A 1 84 ? 11.983 4.074 -18.197 1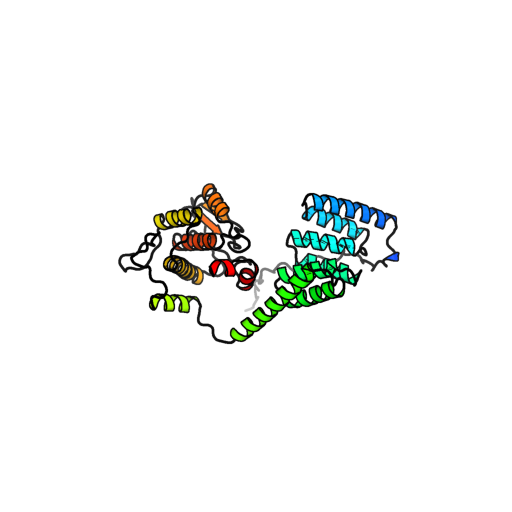.00 98.44 84 ASN A O 1
ATOM 628 N N . ARG A 1 85 ? 11.388 3.363 -20.251 1.00 98.56 85 ARG A N 1
ATOM 629 C CA . ARG A 1 85 ? 9.943 3.449 -20.014 1.00 98.56 85 ARG A CA 1
ATOM 630 C C . ARG A 1 85 ? 9.477 2.486 -18.926 1.00 98.56 85 ARG A C 1
ATOM 632 O O . ARG A 1 85 ? 8.716 2.905 -18.058 1.00 98.56 85 ARG A O 1
ATOM 639 N N . ALA A 1 86 ? 10.004 1.258 -18.892 1.00 98.50 86 ALA A N 1
ATOM 640 C CA . ALA A 1 86 ? 9.739 0.303 -17.817 1.00 98.50 86 ALA A CA 1
ATOM 641 C C . ALA A 1 86 ? 10.084 0.905 -16.453 1.00 98.50 86 ALA A C 1
ATOM 643 O O . ALA A 1 86 ? 9.316 0.794 -15.507 1.00 98.50 86 ALA A O 1
ATOM 644 N N . TYR A 1 87 ? 11.215 1.602 -16.356 1.00 98.31 87 TYR A N 1
ATOM 645 C CA . TYR A 1 87 ? 11.610 2.251 -15.112 1.00 98.31 87 TYR A CA 1
ATOM 646 C C . TYR A 1 87 ? 10.712 3.422 -14.725 1.00 98.31 87 TYR A C 1
ATOM 648 O O . TYR A 1 87 ? 10.446 3.597 -13.542 1.00 98.31 87 TYR A O 1
ATOM 656 N N . MET A 1 88 ? 10.216 4.199 -15.689 1.00 98.31 88 MET A N 1
ATOM 657 C CA . MET A 1 88 ? 9.254 5.262 -15.385 1.00 98.31 88 MET A CA 1
ATOM 658 C C . MET A 1 88 ? 7.941 4.660 -14.889 1.00 98.31 88 MET A C 1
ATOM 660 O O . MET A 1 88 ? 7.445 5.056 -13.843 1.00 98.31 88 MET A O 1
ATOM 664 N N . ARG A 1 89 ? 7.456 3.613 -15.566 1.00 98.12 89 ARG A N 1
ATOM 665 C CA . ARG A 1 89 ? 6.274 2.835 -15.173 1.00 98.12 89 ARG A CA 1
ATOM 666 C C . ARG A 1 89 ? 6.416 2.204 -13.789 1.00 98.12 89 ARG A C 1
ATOM 668 O O . ARG A 1 89 ? 5.465 2.226 -13.025 1.00 98.12 89 ARG A O 1
ATOM 675 N N . MET A 1 90 ? 7.610 1.734 -13.420 1.00 97.00 90 MET A N 1
ATOM 676 C CA . MET A 1 90 ? 7.904 1.293 -12.050 1.00 97.00 90 MET A CA 1
ATOM 677 C C . MET A 1 90 ? 7.731 2.409 -11.018 1.00 97.00 90 MET A C 1
ATOM 679 O O . MET A 1 90 ? 7.280 2.132 -9.914 1.00 97.00 90 MET A O 1
ATOM 683 N N . LYS A 1 91 ? 8.131 3.644 -11.346 1.00 95.12 91 LYS A N 1
ATOM 684 C CA . LYS A 1 91 ? 8.037 4.791 -10.431 1.00 95.12 91 LYS A CA 1
ATOM 685 C C . LYS A 1 91 ? 6.608 5.277 -10.215 1.00 95.12 91 LYS A C 1
ATOM 687 O O . LYS A 1 91 ? 6.341 5.823 -9.157 1.00 95.12 91 LYS A O 1
ATOM 692 N N . ILE A 1 92 ? 5.725 5.044 -11.181 1.00 95.50 92 ILE A N 1
ATOM 693 C CA . ILE A 1 92 ? 4.284 5.333 -11.093 1.00 95.50 92 ILE A CA 1
ATOM 694 C C . ILE A 1 92 ? 3.452 4.070 -10.805 1.00 95.50 92 ILE A C 1
ATOM 696 O O . ILE A 1 92 ? 2.265 4.035 -11.100 1.00 95.50 92 ILE A O 1
ATOM 700 N N . GLU A 1 93 ? 4.096 3.011 -10.303 1.00 92.56 93 GLU A N 1
ATOM 701 C CA . GLU A 1 93 ? 3.471 1.754 -9.848 1.00 92.56 93 GLU A CA 1
ATOM 702 C C . GLU A 1 93 ? 2.681 0.965 -10.915 1.00 92.56 93 GLU A C 1
ATOM 704 O O . GLU A 1 93 ? 1.949 0.020 -10.635 1.00 92.56 93 GLU A O 1
ATOM 709 N N . GLN A 1 94 ? 2.933 1.249 -12.193 1.00 96.19 94 GLN A N 1
ATOM 710 C CA . GLN A 1 94 ? 2.411 0.501 -13.337 1.00 96.19 94 GLN A CA 1
ATOM 711 C C . GLN A 1 94 ? 3.250 -0.758 -13.615 1.00 96.19 94 GLN A C 1
ATOM 713 O O . GLN A 1 94 ? 3.818 -0.942 -14.698 1.00 96.19 94 GLN A O 1
ATOM 718 N N . HIS A 1 95 ? 3.356 -1.641 -12.621 1.00 95.94 95 HIS A N 1
ATOM 719 C CA . HIS A 1 95 ? 4.265 -2.791 -12.650 1.00 95.94 95 HIS A CA 1
ATOM 720 C C . HIS A 1 95 ? 3.984 -3.780 -13.790 1.00 95.94 95 HIS A C 1
ATOM 722 O O . HIS A 1 95 ? 4.930 -4.309 -14.371 1.00 95.94 95 HIS A O 1
ATOM 728 N N . GLY A 1 96 ? 2.716 -3.992 -14.163 1.00 95.94 96 GLY A N 1
ATOM 729 C CA . GLY A 1 96 ? 2.348 -4.847 -15.302 1.00 95.94 96 GLY A CA 1
ATOM 730 C C . GLY A 1 96 ? 2.932 -4.336 -16.623 1.00 95.94 96 GLY A C 1
ATOM 731 O O . GLY A 1 96 ? 3.690 -5.038 -17.288 1.00 95.94 96 GLY A O 1
ATOM 732 N N . TYR A 1 97 ? 2.690 -3.064 -16.945 1.00 97.62 97 TYR A N 1
ATOM 733 C CA . TYR A 1 97 ? 3.247 -2.437 -18.145 1.00 97.62 97 TYR A CA 1
ATOM 734 C C . TYR A 1 97 ? 4.780 -2.339 -18.118 1.00 97.62 97 TYR A C 1
ATOM 736 O O . TYR A 1 97 ? 5.431 -2.417 -19.163 1.00 97.62 97 TYR A O 1
ATOM 744 N N . ALA A 1 98 ? 5.377 -2.177 -16.934 1.00 98.50 98 ALA A N 1
ATOM 745 C CA . ALA A 1 98 ? 6.827 -2.211 -16.778 1.00 98.50 98 ALA A CA 1
ATOM 746 C C . ALA A 1 98 ? 7.419 -3.602 -17.072 1.00 98.50 98 ALA A C 1
ATOM 748 O O . ALA A 1 98 ? 8.495 -3.691 -17.667 1.00 98.50 98 ALA A O 1
ATOM 749 N N . ILE A 1 99 ? 6.720 -4.683 -16.703 1.00 98.69 99 ILE A N 1
ATOM 750 C CA . ILE A 1 99 ? 7.113 -6.061 -17.037 1.00 98.69 99 ILE A CA 1
ATOM 751 C C . ILE A 1 99 ? 7.081 -6.281 -18.548 1.00 98.69 99 ILE A C 1
ATOM 753 O O . ILE A 1 99 ? 8.029 -6.861 -19.087 1.00 98.69 99 ILE A O 1
ATOM 757 N N . ASP A 1 100 ? 6.044 -5.798 -19.231 1.00 98.31 100 ASP A N 1
ATOM 758 C CA . ASP A 1 100 ? 5.924 -5.918 -20.688 1.00 98.31 100 ASP A CA 1
ATOM 759 C C . ASP A 1 100 ? 7.062 -5.188 -21.402 1.00 98.31 100 ASP A C 1
ATOM 761 O O . ASP A 1 100 ? 7.726 -5.753 -22.275 1.00 98.31 100 ASP A O 1
ATOM 765 N N . ASP A 1 101 ? 7.351 -3.954 -20.989 1.00 98.69 101 ASP A N 1
ATOM 766 C CA . ASP A 1 101 ? 8.453 -3.172 -21.546 1.00 98.69 101 ASP A CA 1
ATOM 767 C C . ASP A 1 101 ? 9.811 -3.823 -21.281 1.00 98.69 101 ASP A C 1
ATOM 769 O O . ASP A 1 101 ? 10.617 -3.980 -22.196 1.00 98.69 101 ASP A O 1
ATOM 773 N N . ALA A 1 102 ? 10.074 -4.259 -20.049 1.00 98.69 102 ALA A N 1
ATOM 774 C CA . ALA A 1 102 ? 11.321 -4.943 -19.733 1.00 98.69 102 ALA A CA 1
ATOM 775 C C . ALA A 1 102 ? 11.458 -6.264 -20.512 1.00 98.69 102 ALA A C 1
ATOM 777 O O . ALA A 1 102 ? 12.553 -6.609 -20.951 1.00 98.69 102 ALA A O 1
ATOM 778 N N . THR A 1 103 ? 10.353 -6.974 -20.749 1.00 98.69 103 THR A N 1
ATOM 779 C CA . THR A 1 103 ? 10.327 -8.186 -21.579 1.00 98.69 103 THR A CA 1
ATOM 780 C C . THR A 1 103 ? 10.656 -7.881 -23.037 1.00 98.69 103 THR A C 1
ATOM 782 O O . THR A 1 103 ? 11.483 -8.580 -23.620 1.00 98.69 103 THR A O 1
ATOM 785 N N . LYS A 1 104 ? 10.095 -6.809 -23.611 1.00 98.25 104 LYS A N 1
ATOM 786 C CA . LYS A 1 104 ? 10.455 -6.342 -24.960 1.00 98.25 104 LYS A CA 1
ATOM 787 C C . LYS A 1 104 ? 11.924 -5.923 -25.046 1.00 98.25 104 LYS A C 1
ATOM 789 O O . LYS A 1 104 ? 12.610 -6.316 -25.984 1.00 98.25 104 LYS A O 1
ATOM 794 N N . ALA A 1 105 ? 12.437 -5.205 -24.046 1.00 98.38 105 ALA A N 1
ATOM 795 C CA . ALA A 1 105 ? 13.849 -4.827 -23.981 1.00 98.38 105 ALA A CA 1
ATOM 796 C C . ALA A 1 105 ? 14.780 -6.054 -23.960 1.00 98.38 105 ALA A C 1
ATOM 798 O O . ALA A 1 105 ? 15.789 -6.059 -24.656 1.00 98.38 105 ALA A O 1
ATOM 799 N N . ILE A 1 106 ? 14.424 -7.103 -23.208 1.00 98.50 106 ILE A N 1
ATOM 800 C CA . ILE A 1 106 ? 15.168 -8.374 -23.156 1.00 98.50 106 ILE A CA 1
ATOM 801 C C . ILE A 1 106 ? 15.093 -9.129 -24.489 1.00 98.50 106 ILE A C 1
ATOM 803 O O . ILE A 1 106 ? 16.074 -9.746 -24.894 1.00 98.50 106 ILE A O 1
ATOM 807 N N . ALA A 1 107 ? 13.943 -9.102 -25.166 1.00 97.88 107 ALA A N 1
ATOM 808 C CA . ALA A 1 107 ? 13.792 -9.738 -26.472 1.00 97.88 107 ALA A CA 1
ATOM 809 C C . ALA A 1 107 ? 14.674 -9.067 -27.542 1.00 97.88 107 ALA A C 1
ATOM 811 O O . ALA A 1 107 ? 15.241 -9.760 -28.382 1.00 97.88 107 ALA A O 1
ATOM 812 N N . LEU A 1 108 ? 14.812 -7.737 -27.482 1.00 96.62 108 LEU A N 1
ATOM 813 C CA . LEU A 1 108 ? 15.661 -6.951 -28.384 1.00 96.62 108 LEU A CA 1
ATOM 814 C C . LEU A 1 108 ? 17.155 -7.066 -28.042 1.00 96.62 108 LEU A C 1
ATOM 816 O O . LEU A 1 108 ? 17.980 -7.203 -28.941 1.00 96.62 108 LEU A O 1
ATOM 820 N N . ASP A 1 109 ? 17.508 -7.038 -26.755 1.00 97.38 109 ASP A N 1
ATOM 821 C CA . ASP A 1 109 ? 18.869 -7.272 -26.267 1.00 97.38 109 ASP A CA 1
ATOM 822 C C . ASP A 1 109 ? 18.868 -8.278 -25.098 1.00 97.38 109 ASP A C 1
ATOM 824 O O . ASP A 1 109 ? 18.712 -7.905 -23.926 1.00 97.38 109 ASP A O 1
ATOM 828 N N . PRO A 1 110 ? 19.126 -9.571 -25.382 1.00 97.75 110 PRO A N 1
ATOM 829 C CA . PRO A 1 110 ? 19.178 -10.616 -24.361 1.00 97.75 110 PRO A CA 1
ATOM 830 C C . PRO A 1 110 ? 20.288 -10.446 -23.316 1.00 97.75 110 PRO A C 1
ATOM 832 O O . PRO A 1 110 ? 20.278 -11.164 -22.309 1.00 97.75 110 PRO A O 1
ATOM 835 N N . LYS A 1 111 ? 21.253 -9.542 -23.537 1.00 97.38 111 LYS A N 1
ATOM 836 C CA . LYS A 1 111 ? 22.334 -9.217 -22.595 1.00 97.38 111 LYS A CA 1
ATOM 837 C C . LYS A 1 111 ? 22.038 -7.955 -21.781 1.00 97.38 111 LYS A C 1
ATOM 839 O O . LYS A 1 111 ? 22.877 -7.556 -20.970 1.00 97.38 111 LYS A O 1
ATOM 844 N N . TYR A 1 112 ? 20.852 -7.355 -21.918 1.00 97.75 112 TYR A N 1
ATOM 845 C CA . TYR A 1 112 ? 20.539 -6.098 -21.250 1.00 97.75 112 TYR A CA 1
ATOM 846 C C . TYR A 1 112 ? 20.253 -6.264 -19.749 1.00 97.75 112 TYR A C 1
ATOM 848 O O . TYR A 1 112 ? 19.113 -6.374 -19.296 1.00 97.75 112 TYR A O 1
ATOM 856 N N . VAL A 1 113 ? 21.317 -6.224 -18.944 1.00 98.06 113 VAL A N 1
ATOM 857 C CA . VAL A 1 113 ? 21.309 -6.442 -17.483 1.00 98.06 113 VAL A CA 1
ATOM 858 C C . VAL A 1 113 ? 20.222 -5.642 -16.752 1.00 98.06 113 VAL A C 1
ATOM 860 O O . VAL A 1 113 ? 19.517 -6.185 -15.898 1.00 98.06 113 VAL A O 1
ATOM 863 N N . LYS A 1 114 ? 20.058 -4.354 -17.099 1.00 97.88 114 LYS A N 1
ATOM 864 C CA . LYS A 1 114 ? 19.087 -3.456 -16.449 1.00 97.88 114 LYS A CA 1
ATOM 865 C C . LYS A 1 114 ? 17.641 -3.907 -16.654 1.00 97.88 114 LYS A C 1
ATOM 867 O O . LYS A 1 114 ? 16.838 -3.720 -15.745 1.00 97.88 114 LYS A O 1
ATOM 872 N N . ALA A 1 115 ? 17.313 -4.496 -17.804 1.00 98.25 115 ALA A N 1
ATOM 873 C CA . ALA A 1 115 ? 15.957 -4.938 -18.104 1.00 98.25 115 ALA A CA 1
ATOM 874 C C . ALA A 1 115 ? 15.559 -6.144 -17.238 1.00 98.25 115 ALA A C 1
ATOM 876 O O . ALA A 1 115 ? 14.499 -6.109 -16.618 1.00 98.25 115 ALA A O 1
ATOM 877 N N . TYR A 1 116 ? 16.444 -7.139 -17.082 1.00 98.75 116 TYR A N 1
ATOM 878 C CA . TYR A 1 116 ? 16.218 -8.254 -16.149 1.00 98.75 116 TYR A CA 1
ATOM 879 C C . TYR A 1 116 ? 16.034 -7.763 -14.714 1.00 98.75 116 TYR A C 1
ATOM 881 O O . TYR A 1 116 ? 15.063 -8.129 -14.06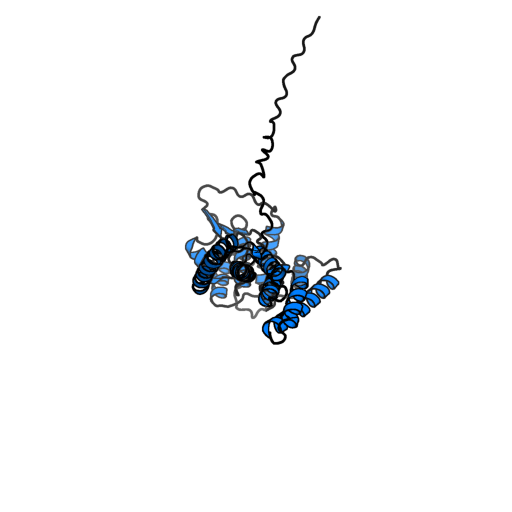2 1.00 98.75 116 TYR A O 1
ATOM 889 N N . TYR A 1 117 ? 16.914 -6.875 -14.239 1.00 98.38 117 TYR A N 1
ATOM 890 C CA . TYR A 1 117 ? 16.806 -6.347 -12.877 1.00 98.38 117 TYR A CA 1
ATOM 891 C C . TYR A 1 117 ? 15.480 -5.604 -12.660 1.00 98.38 117 TYR A C 1
ATOM 893 O O . TYR A 1 117 ? 14.793 -5.829 -11.668 1.00 98.38 117 TYR A O 1
ATOM 901 N N . ARG A 1 118 ? 15.088 -4.735 -13.601 1.00 98.25 118 ARG A N 1
ATOM 902 C CA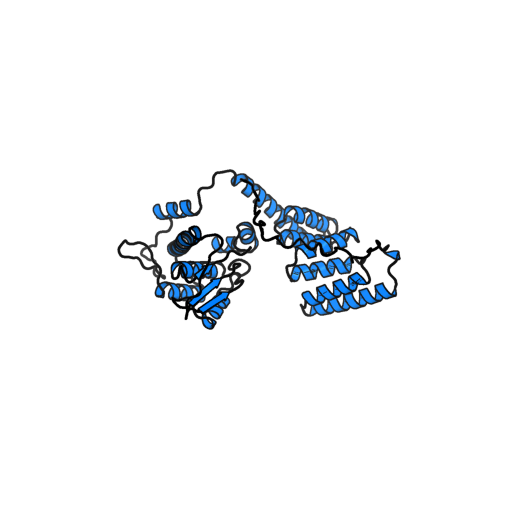 . ARG A 1 118 ? 13.826 -3.980 -13.535 1.00 98.25 118 ARG A CA 1
ATOM 903 C C . ARG A 1 118 ? 12.612 -4.907 -13.547 1.00 98.25 118 ARG A C 1
ATOM 905 O O . ARG A 1 118 ? 11.718 -4.725 -12.723 1.00 98.25 118 ARG A O 1
ATOM 912 N N . ARG A 1 119 ? 12.605 -5.929 -14.409 1.00 98.56 119 ARG A N 1
ATOM 913 C CA . ARG A 1 119 ? 11.525 -6.924 -14.463 1.00 98.56 119 ARG A CA 1
ATOM 914 C C . ARG A 1 119 ? 11.435 -7.741 -13.174 1.00 98.56 119 ARG A C 1
ATOM 916 O O . ARG A 1 119 ? 10.334 -7.925 -12.667 1.00 98.56 119 ARG A O 1
ATOM 923 N N . ALA A 1 120 ? 12.573 -8.132 -12.597 1.00 98.25 120 ALA A N 1
ATOM 924 C CA . ALA A 1 120 ? 12.629 -8.822 -11.310 1.00 98.25 120 ALA A CA 1
ATOM 925 C C . ALA A 1 120 ? 12.013 -7.987 -10.179 1.00 98.25 120 ALA A C 1
ATOM 927 O O . ALA A 1 120 ? 11.192 -8.493 -9.418 1.00 98.25 120 ALA A O 1
ATOM 928 N N . VAL A 1 121 ? 12.358 -6.696 -10.099 1.00 97.38 121 VAL A N 1
ATOM 929 C CA . VAL A 1 121 ? 11.761 -5.784 -9.111 1.00 97.38 121 VAL A CA 1
ATOM 930 C C . VAL A 1 121 ? 10.253 -5.658 -9.328 1.00 97.38 121 VAL A C 1
ATOM 932 O O . VAL A 1 121 ? 9.504 -5.749 -8.364 1.00 97.38 121 VAL A O 1
ATOM 935 N N . CYS A 1 122 ? 9.784 -5.525 -10.573 1.00 97.69 122 CYS A N 1
ATOM 936 C CA . CYS A 1 122 ? 8.344 -5.482 -10.843 1.00 97.69 122 CYS A CA 1
ATOM 937 C C . CYS A 1 122 ? 7.640 -6.775 -10.431 1.00 97.69 122 CYS A C 1
ATOM 939 O O . CYS A 1 122 ? 6.558 -6.713 -9.861 1.00 97.69 122 CYS A O 1
ATOM 941 N N . TYR A 1 123 ? 8.249 -7.938 -10.688 1.00 98.06 123 TYR A N 1
ATOM 942 C CA . TYR A 1 123 ? 7.712 -9.217 -10.233 1.00 98.06 123 TYR A CA 1
ATOM 943 C C . TYR A 1 123 ? 7.590 -9.274 -8.711 1.00 98.06 123 TYR A C 1
ATOM 945 O O . TYR A 1 123 ? 6.582 -9.775 -8.226 1.00 98.06 123 TYR A O 1
ATOM 953 N N . LEU A 1 124 ? 8.550 -8.731 -7.955 1.00 94.44 124 LEU A N 1
ATOM 954 C CA . LEU A 1 124 ? 8.403 -8.600 -6.502 1.00 94.44 124 LEU A CA 1
ATOM 955 C C . LEU A 1 124 ? 7.218 -7.705 -6.123 1.00 94.44 124 LEU A C 1
ATOM 957 O O . LEU A 1 124 ? 6.436 -8.093 -5.260 1.00 94.44 124 LEU A O 1
ATOM 961 N N . SER A 1 125 ? 7.056 -6.560 -6.791 1.00 90.50 125 SER A N 1
ATOM 962 C CA . SER A 1 125 ? 5.956 -5.622 -6.530 1.00 90.50 125 SER A CA 1
ATOM 963 C C . SER A 1 125 ? 4.569 -6.203 -6.818 1.00 90.50 125 SER A C 1
ATOM 965 O O . SER A 1 125 ? 3.594 -5.774 -6.219 1.00 90.50 125 SER A O 1
ATOM 967 N N . ILE A 1 126 ? 4.463 -7.196 -7.706 1.00 92.06 126 ILE A N 1
ATOM 968 C CA . ILE A 1 126 ? 3.204 -7.912 -7.977 1.00 92.06 126 ILE A CA 1
ATOM 969 C C . ILE A 1 126 ? 3.159 -9.305 -7.334 1.00 92.06 126 ILE A C 1
ATOM 971 O O . ILE A 1 126 ? 2.448 -10.184 -7.820 1.00 92.06 126 ILE A O 1
ATOM 975 N N . LEU A 1 127 ? 3.947 -9.521 -6.272 1.00 90.50 127 LEU A N 1
ATOM 976 C CA . LEU A 1 127 ? 3.984 -10.751 -5.471 1.00 90.50 127 LEU A CA 1
ATOM 977 C C . LEU A 1 127 ? 4.284 -12.036 -6.257 1.00 90.50 127 LEU A C 1
ATOM 979 O O . LEU A 1 127 ? 3.773 -13.115 -5.964 1.00 90.50 127 LEU A O 1
ATOM 983 N N . LYS A 1 128 ? 5.173 -11.943 -7.244 1.00 94.38 128 LYS A N 1
ATOM 984 C CA . LYS A 1 128 ? 5.646 -13.063 -8.069 1.00 94.38 128 LYS A CA 1
ATOM 985 C C . LYS A 1 128 ? 7.129 -13.373 -7.811 1.00 94.38 128 LYS A C 1
ATOM 987 O O . LYS A 1 128 ? 7.952 -13.311 -8.733 1.00 94.38 128 LYS A O 1
ATOM 992 N N . PRO A 1 129 ? 7.524 -13.719 -6.569 1.00 94.88 129 PRO A N 1
ATOM 993 C CA . PRO A 1 129 ? 8.931 -13.836 -6.201 1.00 94.88 129 PRO A CA 1
ATOM 994 C C . PRO A 1 129 ? 9.654 -14.976 -6.930 1.00 94.88 129 PRO A C 1
ATOM 996 O O . PRO A 1 129 ? 10.839 -14.844 -7.224 1.00 94.88 129 PRO A O 1
ATOM 999 N N . GLN A 1 130 ? 8.969 -16.059 -7.313 1.00 95.38 130 GLN A N 1
ATOM 1000 C CA . GLN A 1 130 ? 9.577 -17.144 -8.096 1.00 95.38 130 GLN A CA 1
ATOM 1001 C C . GLN A 1 130 ? 10.079 -16.650 -9.465 1.00 95.38 130 GLN A C 1
ATOM 1003 O O . GLN A 1 130 ? 11.186 -16.999 -9.883 1.00 95.38 130 GLN A O 1
ATOM 1008 N N . GLN A 1 131 ? 9.302 -15.799 -10.145 1.00 97.19 131 GLN A N 1
ATOM 1009 C CA . GLN A 1 131 ? 9.699 -15.192 -11.422 1.00 97.19 131 GLN A CA 1
ATOM 1010 C C . GLN A 1 131 ? 10.830 -14.175 -11.223 1.00 97.19 131 GLN A C 1
ATOM 1012 O O . GLN A 1 131 ? 11.782 -14.156 -12.004 1.00 97.19 131 GLN A O 1
ATOM 1017 N N . ALA A 1 132 ? 10.793 -13.406 -10.128 1.00 97.88 132 ALA A N 1
ATOM 1018 C CA . ALA A 1 132 ? 11.871 -12.490 -9.763 1.00 97.88 132 ALA A CA 1
ATOM 1019 C C . ALA A 1 132 ? 13.215 -13.210 -9.533 1.00 97.88 132 ALA A C 1
ATOM 1021 O O . ALA A 1 132 ? 14.249 -12.724 -9.990 1.00 97.88 132 ALA A O 1
ATOM 1022 N N . VAL A 1 133 ? 13.224 -14.393 -8.896 1.00 98.19 133 VAL A N 1
ATOM 1023 C CA . VAL A 1 133 ? 14.452 -15.196 -8.708 1.00 98.19 133 VAL A CA 1
ATOM 1024 C C . VAL A 1 133 ? 15.123 -15.516 -10.043 1.00 98.19 133 VAL A C 1
ATOM 1026 O O . VAL A 1 133 ? 16.348 -15.424 -10.140 1.00 98.19 133 VAL A O 1
ATOM 1029 N N . ALA A 1 134 ? 14.355 -15.905 -11.064 1.00 97.75 134 ALA A N 1
ATOM 1030 C CA . ALA A 1 134 ? 14.909 -16.250 -12.373 1.00 97.75 134 ALA A CA 1
ATOM 1031 C C . ALA A 1 134 ? 15.622 -15.049 -13.016 1.00 97.75 134 ALA A C 1
ATOM 1033 O O . ALA A 1 134 ? 16.763 -15.174 -13.471 1.00 97.75 134 ALA A O 1
ATOM 1034 N N . ASP A 1 135 ? 14.991 -13.876 -12.977 1.00 98.38 135 ASP A N 1
ATOM 1035 C CA . ASP A 1 135 ? 15.558 -12.654 -13.539 1.00 98.38 135 ASP A CA 1
ATOM 1036 C C . ASP A 1 135 ? 16.749 -12.132 -12.723 1.00 98.38 135 ASP A C 1
ATOM 1038 O O . ASP A 1 135 ? 17.772 -11.789 -13.313 1.00 98.38 135 ASP A O 1
ATOM 1042 N N . PHE A 1 136 ? 16.702 -12.158 -11.385 1.00 98.56 136 PHE A N 1
ATOM 1043 C CA . PHE A 1 136 ? 17.861 -11.782 -10.567 1.00 98.56 136 PHE A CA 1
ATOM 1044 C C . PHE A 1 136 ? 19.050 -12.726 -10.768 1.00 98.56 136 PHE A C 1
ATOM 1046 O O . PHE A 1 136 ? 20.186 -12.259 -10.874 1.00 98.56 136 PHE A O 1
ATOM 1053 N N . LYS A 1 137 ? 18.819 -14.043 -10.892 1.00 98.31 137 LYS A N 1
ATOM 1054 C CA . LYS A 1 137 ? 19.877 -14.997 -11.271 1.00 98.31 137 LYS A CA 1
ATOM 1055 C C . LYS A 1 137 ? 20.495 -14.617 -12.611 1.00 98.31 137 LYS A C 1
ATOM 1057 O O . LYS A 1 137 ? 21.717 -14.656 -12.747 1.00 98.31 137 LYS A O 1
ATOM 1062 N N . LYS A 1 138 ? 19.673 -14.218 -13.585 1.00 98.19 138 LYS A N 1
ATOM 1063 C CA . LYS A 1 138 ? 20.161 -13.778 -14.892 1.00 98.19 138 LYS A CA 1
ATOM 1064 C C . LYS A 1 138 ? 20.950 -12.471 -14.805 1.00 98.19 138 LYS A C 1
ATOM 1066 O O . LYS A 1 138 ? 22.007 -12.375 -15.425 1.00 98.19 138 LYS A O 1
ATOM 1071 N N . THR A 1 139 ? 20.503 -11.508 -13.998 1.00 98.12 139 THR A N 1
ATOM 1072 C CA . THR A 1 139 ? 21.248 -10.274 -13.710 1.00 98.12 139 THR A CA 1
ATOM 1073 C C . THR A 1 139 ? 22.621 -10.582 -13.118 1.00 98.12 139 THR A C 1
ATOM 1075 O O . THR A 1 139 ? 23.610 -10.080 -13.636 1.00 98.12 139 THR A O 1
ATOM 1078 N N . VAL A 1 140 ? 22.706 -11.445 -12.099 1.00 98.12 140 VAL A N 1
ATOM 1079 C CA . VAL A 1 140 ? 23.982 -11.834 -11.465 1.00 98.12 140 VAL A CA 1
ATOM 1080 C C . VAL A 1 140 ? 24.875 -12.631 -12.423 1.00 98.12 140 VAL A C 1
ATOM 1082 O O . VAL A 1 140 ? 26.092 -12.484 -12.390 1.00 98.12 140 VAL A O 1
ATOM 1085 N N . GLN A 1 141 ? 24.298 -13.450 -13.307 1.00 98.06 141 GLN A N 1
ATOM 1086 C CA . GLN A 1 141 ? 25.060 -14.166 -14.335 1.00 98.06 141 GLN A CA 1
ATOM 1087 C C . GLN A 1 141 ? 25.714 -13.202 -15.338 1.00 98.06 141 GLN A C 1
ATOM 1089 O O . GLN A 1 141 ? 26.860 -13.414 -15.730 1.00 98.06 141 GLN A O 1
ATOM 1094 N N . LEU A 1 142 ? 24.977 -12.181 -15.786 1.00 97.50 142 LEU A N 1
ATOM 1095 C CA . LEU A 1 142 ? 25.451 -11.214 -16.780 1.00 97.50 142 LEU A CA 1
ATOM 1096 C C . LEU A 1 142 ? 26.342 -10.119 -16.169 1.00 97.50 142 LEU A C 1
ATOM 1098 O O . LEU A 1 142 ? 27.245 -9.629 -16.842 1.00 97.50 142 LEU A O 1
ATOM 1102 N N . ASP A 1 143 ? 26.109 -9.754 -14.907 1.00 97.12 143 ASP A N 1
ATOM 1103 C CA . ASP A 1 143 ? 26.899 -8.787 -14.141 1.00 97.12 143 ASP A CA 1
ATOM 1104 C C . ASP A 1 143 ? 27.200 -9.321 -12.724 1.00 97.12 143 ASP A C 1
ATOM 1106 O O . ASP A 1 143 ? 26.514 -8.983 -11.752 1.00 97.12 143 ASP A O 1
ATOM 1110 N N . PRO A 1 144 ? 28.254 -10.148 -12.574 1.00 96.56 144 PRO A N 1
ATOM 1111 C CA . PRO A 1 144 ? 28.610 -10.762 -11.292 1.00 96.56 144 PRO A CA 1
ATOM 1112 C C . PRO A 1 144 ? 29.044 -9.771 -10.204 1.00 96.56 144 PRO A C 1
ATOM 1114 O O . PRO A 1 144 ? 29.113 -10.141 -9.032 1.00 96.56 144 PRO A O 1
ATOM 1117 N N . LYS A 1 145 ? 29.367 -8.522 -10.572 1.00 96.25 145 LYS A N 1
ATOM 1118 C CA . LYS A 1 145 ? 29.786 -7.469 -9.633 1.00 96.25 145 LYS A CA 1
ATOM 1119 C C . LYS A 1 145 ? 28.601 -6.662 -9.096 1.00 96.25 145 LYS A C 1
ATOM 1121 O O . LYS A 1 145 ? 28.794 -5.812 -8.226 1.00 96.25 145 LYS A O 1
ATOM 1126 N N . ASN A 1 146 ? 27.383 -6.930 -9.568 1.00 94.00 146 ASN A N 1
ATOM 1127 C CA . ASN A 1 146 ? 26.179 -6.256 -9.108 1.00 94.00 146 ASN A CA 1
ATOM 1128 C C . ASN A 1 146 ? 25.778 -6.720 -7.699 1.00 94.00 146 ASN A C 1
ATOM 1130 O O . ASN A 1 146 ? 24.983 -7.646 -7.519 1.00 94.00 146 ASN A O 1
ATOM 1134 N N . VAL A 1 147 ? 26.331 -6.051 -6.686 1.00 95.50 147 VAL A N 1
ATOM 1135 C CA . VAL A 1 147 ? 26.058 -6.342 -5.270 1.00 95.50 147 VAL A CA 1
ATOM 1136 C C . VAL A 1 147 ? 24.563 -6.238 -4.964 1.00 95.50 147 VAL A C 1
ATOM 1138 O O . VAL A 1 147 ? 24.019 -7.111 -4.295 1.00 95.50 147 VAL A O 1
ATOM 1141 N N . ASN A 1 148 ? 23.877 -5.230 -5.513 1.00 93.69 148 ASN A N 1
ATOM 1142 C CA . ASN A 1 148 ? 22.443 -5.035 -5.293 1.00 93.69 148 ASN A CA 1
ATOM 1143 C C . ASN A 1 148 ? 21.622 -6.218 -5.819 1.00 93.69 148 ASN A C 1
ATOM 1145 O O . ASN A 1 148 ? 20.775 -6.736 -5.097 1.00 93.69 148 ASN A O 1
ATOM 1149 N N . ALA A 1 149 ? 21.895 -6.688 -7.040 1.00 95.31 149 ALA A N 1
ATOM 1150 C CA . ALA A 1 149 ? 21.212 -7.848 -7.610 1.00 95.31 149 ALA A CA 1
ATOM 1151 C C . ALA A 1 149 ? 21.467 -9.126 -6.804 1.00 95.31 149 ALA A C 1
ATOM 1153 O O . ALA A 1 149 ? 20.545 -9.915 -6.616 1.00 95.31 149 ALA A O 1
ATOM 1154 N N . LYS A 1 150 ? 22.686 -9.313 -6.282 1.00 97.12 150 LYS A N 1
ATOM 1155 C CA . LYS A 1 150 ? 23.010 -10.447 -5.409 1.00 97.12 150 LYS A CA 1
ATOM 1156 C C . LYS A 1 150 ? 22.234 -10.389 -4.091 1.00 97.12 150 LYS A C 1
ATOM 1158 O O . LYS A 1 150 ? 21.598 -11.370 -3.721 1.00 97.12 150 LYS A O 1
ATOM 1163 N N . THR A 1 151 ? 22.217 -9.235 -3.428 1.00 96.69 151 THR A N 1
ATOM 1164 C CA . THR A 1 151 ? 21.454 -9.036 -2.187 1.00 96.69 151 THR A CA 1
ATOM 1165 C C . THR A 1 151 ? 19.958 -9.275 -2.405 1.00 96.69 151 THR A C 1
ATOM 1167 O O . THR A 1 151 ? 19.325 -9.974 -1.614 1.00 96.69 151 THR A O 1
ATOM 1170 N N . GLN A 1 152 ? 19.393 -8.745 -3.496 1.00 96.44 152 GLN A N 1
ATOM 1171 C CA . GLN A 1 152 ? 17.986 -8.948 -3.852 1.00 96.44 152 GLN A CA 1
ATOM 1172 C C . GLN A 1 152 ? 17.680 -10.412 -4.188 1.00 96.44 152 GLN A C 1
ATOM 1174 O O . GLN A 1 152 ? 16.654 -10.934 -3.752 1.00 96.44 152 GLN A O 1
ATOM 1179 N N . LEU A 1 153 ? 18.577 -11.111 -4.892 1.00 97.75 153 LEU A N 1
ATOM 1180 C CA . LEU A 1 153 ? 18.449 -12.545 -5.152 1.00 97.75 153 LEU A CA 1
ATOM 1181 C C . LEU A 1 153 ? 18.391 -13.346 -3.847 1.00 97.75 153 LEU A C 1
ATOM 1183 O O . LEU A 1 153 ? 17.472 -14.142 -3.663 1.00 97.75 153 LEU A O 1
ATOM 1187 N N . ASP A 1 154 ? 19.342 -13.120 -2.941 1.00 95.50 154 ASP A N 1
ATOM 1188 C CA . ASP A 1 154 ? 19.428 -13.843 -1.671 1.00 95.50 154 ASP A CA 1
ATOM 1189 C C . ASP A 1 154 ? 18.185 -13.595 -0.801 1.00 95.50 154 ASP A C 1
ATOM 1191 O O . ASP A 1 154 ? 17.616 -14.535 -0.238 1.00 95.50 154 ASP A O 1
ATOM 1195 N N . ALA A 1 155 ? 17.722 -12.342 -0.727 1.00 93.88 155 ALA A N 1
ATOM 1196 C CA . ALA A 1 155 ? 16.490 -11.977 -0.031 1.00 93.88 155 ALA A CA 1
ATOM 1197 C C . ALA A 1 155 ? 15.257 -12.642 -0.662 1.00 93.88 155 ALA A C 1
ATOM 1199 O O . ALA A 1 155 ? 14.436 -13.224 0.049 1.00 93.88 155 ALA A O 1
ATOM 1200 N N . THR A 1 156 ? 15.157 -12.633 -1.992 1.00 94.94 156 THR A N 1
ATOM 1201 C CA . THR A 1 156 ? 14.017 -13.219 -2.708 1.00 94.94 156 THR A CA 1
ATOM 1202 C C . THR A 1 156 ? 13.986 -14.740 -2.571 1.00 94.94 156 THR A C 1
ATOM 1204 O O . THR A 1 156 ? 12.925 -15.319 -2.368 1.00 94.94 156 THR A O 1
ATOM 1207 N N . VAL A 1 157 ? 15.135 -15.419 -2.614 1.00 96.31 157 VAL A N 1
ATOM 1208 C CA . VAL A 1 157 ? 15.203 -16.873 -2.391 1.00 96.31 157 VAL A CA 1
ATOM 1209 C C . VAL A 1 157 ? 14.760 -17.231 -0.971 1.00 96.31 157 VAL A C 1
ATOM 1211 O O . VAL A 1 157 ? 14.032 -18.207 -0.789 1.00 96.31 157 VAL A O 1
ATOM 1214 N N . LYS A 1 158 ? 15.154 -16.442 0.038 1.00 92.75 158 LYS A N 1
ATOM 1215 C CA . LYS A 1 158 ? 14.660 -16.615 1.414 1.00 92.75 158 LYS A CA 1
ATOM 1216 C C . LYS A 1 158 ? 13.149 -16.402 1.499 1.00 92.75 158 LYS A C 1
ATOM 1218 O O . LYS A 1 158 ? 12.477 -17.195 2.150 1.00 92.75 158 LYS A O 1
ATOM 1223 N N . LEU A 1 159 ? 12.625 -15.382 0.817 1.00 88.81 159 LEU A N 1
ATOM 1224 C CA . LEU A 1 159 ? 11.190 -15.114 0.737 1.00 88.81 159 LEU A CA 1
ATOM 1225 C C . LEU A 1 159 ? 10.428 -16.292 0.117 1.00 88.81 159 LEU A C 1
ATOM 1227 O O . LEU A 1 159 ? 9.464 -16.754 0.713 1.00 88.81 159 LEU A O 1
ATOM 1231 N N . VAL A 1 160 ? 10.881 -16.820 -1.025 1.00 92.88 160 VAL A N 1
ATOM 1232 C CA . VAL A 1 160 ? 10.253 -17.982 -1.681 1.00 92.88 160 VAL A CA 1
ATOM 1233 C C . VAL A 1 160 ? 10.225 -19.188 -0.745 1.00 92.88 160 VAL A C 1
ATOM 1235 O O . VAL A 1 160 ? 9.168 -19.776 -0.553 1.00 92.88 160 VAL A O 1
ATOM 1238 N N . ARG A 1 161 ? 11.350 -19.508 -0.091 1.00 91.00 161 ARG A N 1
ATOM 1239 C CA . ARG A 1 161 ? 11.415 -20.615 0.878 1.00 91.00 161 ARG A CA 1
ATOM 1240 C C . ARG A 1 161 ? 10.465 -20.416 2.055 1.00 91.00 161 ARG A C 1
ATOM 1242 O O . ARG A 1 161 ? 9.854 -21.375 2.509 1.00 91.00 161 ARG A O 1
ATOM 1249 N N . ARG A 1 162 ? 10.347 -19.182 2.554 1.00 86.81 162 ARG A N 1
ATOM 1250 C CA . ARG A 1 162 ? 9.412 -18.841 3.629 1.00 86.81 162 ARG A CA 1
ATOM 1251 C C . ARG A 1 162 ? 7.964 -19.043 3.181 1.00 86.81 162 ARG A C 1
ATOM 1253 O O . ARG A 1 162 ? 7.218 -19.687 3.901 1.00 86.81 162 ARG A O 1
ATOM 1260 N N . ILE A 1 163 ? 7.596 -18.564 1.991 1.00 86.00 163 ILE A N 1
ATOM 1261 C CA . ILE A 1 163 ? 6.252 -18.751 1.417 1.00 86.00 163 ILE A CA 1
ATOM 1262 C C . ILE A 1 163 ? 5.939 -20.242 1.236 1.00 86.00 163 ILE A C 1
ATOM 1264 O O . ILE A 1 163 ? 4.854 -20.689 1.588 1.00 86.00 163 ILE A O 1
ATOM 1268 N N . GLU A 1 164 ? 6.881 -21.024 0.708 1.00 87.94 164 GLU A N 1
ATOM 1269 C CA . GLU A 1 164 ? 6.714 -22.473 0.528 1.00 87.94 164 GLU A CA 1
ATOM 1270 C C . GLU A 1 164 ? 6.548 -23.204 1.866 1.00 87.94 164 GLU A C 1
ATOM 1272 O O . GLU A 1 164 ? 5.714 -24.100 1.974 1.00 87.94 164 GLU A O 1
ATOM 1277 N N . PHE A 1 165 ? 7.300 -22.797 2.892 1.00 86.62 165 PHE A N 1
ATOM 1278 C CA . PHE A 1 165 ? 7.165 -23.328 4.247 1.00 86.62 165 PHE A CA 1
ATOM 1279 C C . PHE A 1 165 ? 5.811 -22.969 4.872 1.00 86.62 165 PHE A C 1
ATOM 1281 O O . PHE A 1 165 ? 5.129 -23.847 5.388 1.00 86.62 165 PHE A O 1
ATOM 1288 N N . GLU A 1 166 ? 5.399 -21.701 4.782 1.00 82.56 166 GLU A N 1
ATOM 1289 C CA . GLU A 1 166 ? 4.094 -21.223 5.257 1.00 82.56 166 GLU A CA 1
ATOM 1290 C C . GLU A 1 166 ? 2.942 -21.979 4.581 1.00 82.56 166 GLU A C 1
ATOM 1292 O O . GLU A 1 166 ? 2.037 -22.472 5.246 1.00 82.56 166 GLU A O 1
ATOM 1297 N N . LYS A 1 167 ? 3.018 -22.170 3.263 1.00 83.75 167 LYS A N 1
ATOM 1298 C CA . LYS A 1 167 ? 2.013 -22.934 2.520 1.00 83.75 167 LYS A CA 1
ATOM 1299 C C . LYS A 1 167 ? 1.952 -24.404 2.949 1.00 83.75 167 LYS A C 1
ATOM 1301 O O . LYS A 1 167 ? 0.892 -25.016 2.884 1.00 83.75 167 LYS A O 1
ATOM 1306 N N . ALA A 1 168 ? 3.077 -24.984 3.364 1.00 82.38 168 ALA A N 1
ATOM 1307 C CA . ALA A 1 168 ? 3.125 -26.362 3.842 1.00 82.38 168 ALA A CA 1
ATOM 1308 C C . ALA A 1 168 ? 2.509 -26.533 5.244 1.00 82.38 168 ALA A C 1
ATOM 1310 O O . ALA A 1 168 ? 2.010 -27.616 5.543 1.00 82.38 168 ALA A O 1
ATOM 1311 N N . ILE A 1 169 ? 2.523 -25.492 6.087 1.00 80.06 169 ILE A N 1
ATOM 1312 C CA . ILE A 1 169 ? 1.897 -25.520 7.424 1.00 80.06 169 ILE A CA 1
ATOM 1313 C C . ILE A 1 169 ? 0.407 -25.140 7.398 1.00 80.06 169 ILE A C 1
ATOM 1315 O O . ILE A 1 169 ? -0.331 -25.576 8.272 1.00 80.06 169 ILE A O 1
ATOM 1319 N N . GLU A 1 170 ? -0.049 -24.399 6.382 1.00 70.12 170 GLU A N 1
ATOM 1320 C CA . GLU A 1 170 ? -1.443 -23.936 6.209 1.00 70.12 170 GLU A CA 1
ATOM 1321 C C . GLU A 1 170 ? -2.428 -25.066 5.814 1.00 70.12 170 GLU A C 1
ATOM 1323 O O . GLU A 1 170 ? -3.610 -24.826 5.610 1.00 70.12 170 GLU A O 1
ATOM 1328 N N . VAL A 1 171 ? -1.977 -26.324 5.716 1.00 59.22 171 VAL A N 1
ATOM 1329 C CA . VAL A 1 171 ? -2.792 -27.489 5.292 1.00 59.22 171 VAL A CA 1
ATOM 1330 C C . VAL A 1 171 ? -3.705 -28.031 6.419 1.00 59.22 171 VAL A C 1
ATOM 1332 O O . VAL A 1 171 ? -4.319 -29.086 6.277 1.00 59.22 171 VAL A O 1
ATOM 1335 N N . GLY A 1 172 ? -3.816 -27.331 7.551 1.00 60.94 172 GLY A N 1
ATOM 1336 C CA . GLY A 1 172 ? -4.775 -27.641 8.618 1.00 60.94 172 GLY A CA 1
ATOM 1337 C C . GLY A 1 172 ? -6.053 -26.806 8.513 1.00 60.94 172 GLY A C 1
ATOM 1338 O O . GLY A 1 172 ? -6.037 -25.712 7.956 1.00 60.94 172 GLY A O 1
ATOM 1339 N N . GLU A 1 173 ? -7.159 -27.288 9.085 1.00 59.62 173 GLU A N 1
ATOM 1340 C CA . GLU A 1 173 ? -8.308 -26.428 9.395 1.00 59.62 173 GLU A CA 1
ATOM 1341 C C . GLU A 1 173 ? -7.860 -25.413 10.460 1.00 59.62 173 GLU A C 1
ATOM 1343 O O . GLU A 1 173 ? -7.871 -25.705 11.656 1.00 59.62 173 GLU A O 1
ATOM 1348 N N . GLU A 1 174 ? -7.360 -24.248 10.035 1.00 62.66 174 GLU A N 1
ATOM 1349 C CA . GLU A 1 174 ? -7.026 -23.171 10.964 1.00 62.66 174 GLU A CA 1
ATOM 1350 C C . GLU A 1 174 ? -8.315 -22.678 11.627 1.00 62.66 174 GLU A C 1
ATOM 1352 O O . GLU A 1 174 ? -9.239 -22.185 10.978 1.00 62.66 174 GLU A O 1
ATOM 1357 N N . GLU A 1 175 ? -8.370 -22.819 12.949 1.00 71.25 175 GLU A N 1
ATOM 1358 C CA . GLU A 1 175 ? -9.394 -22.194 13.771 1.00 71.25 175 GLU A CA 1
ATOM 1359 C C . GLU A 1 175 ? -9.433 -20.683 13.496 1.00 71.25 175 GLU A C 1
ATOM 1361 O O . GLU A 1 175 ? -8.391 -20.031 13.370 1.00 71.25 175 GLU A O 1
ATOM 1366 N N . SER A 1 176 ? -10.642 -20.116 13.390 1.00 84.81 176 SER A N 1
ATOM 1367 C CA . SER A 1 176 ? -10.822 -18.691 13.091 1.00 84.81 176 SER A CA 1
ATOM 1368 C C . SER A 1 176 ? -9.986 -17.836 14.043 1.00 84.81 176 SER A C 1
ATOM 1370 O O . SER A 1 176 ? -10.071 -17.988 15.265 1.00 84.81 176 SER A O 1
ATOM 1372 N N . SER A 1 177 ? -9.203 -16.895 13.500 1.00 86.69 177 SER A N 1
ATOM 1373 C CA . SER A 1 177 ? -8.350 -16.010 14.307 1.00 86.69 177 SER A CA 1
ATOM 1374 C C . SER A 1 177 ? -9.146 -15.265 15.383 1.00 86.69 177 SER A C 1
ATOM 1376 O O . SER A 1 177 ? -8.631 -15.008 16.466 1.00 86.69 177 SER A O 1
ATOM 1378 N N . VAL A 1 178 ? -10.423 -14.987 15.112 1.00 90.50 178 VAL A N 1
ATOM 1379 C CA . VAL A 1 178 ? -11.360 -14.369 16.056 1.00 90.50 178 VAL A CA 1
ATOM 1380 C C . VAL A 1 178 ? -11.658 -15.292 17.236 1.00 90.50 178 VAL A C 1
ATOM 1382 O O . VAL A 1 178 ? -11.594 -14.845 18.380 1.00 90.50 178 VAL A O 1
ATOM 1385 N N . THR A 1 179 ? -11.947 -16.572 16.978 1.00 90.94 179 THR A N 1
ATOM 1386 C CA . THR A 1 179 ? -12.171 -17.582 18.027 1.00 90.94 179 THR A CA 1
ATOM 1387 C C . THR A 1 179 ? -10.940 -17.693 18.913 1.00 90.94 179 THR A C 1
ATOM 1389 O O . THR A 1 179 ? -11.030 -17.492 20.120 1.00 90.94 179 THR A O 1
ATOM 1392 N N . ARG A 1 180 ? -9.762 -17.838 18.299 1.00 90.88 180 ARG A N 1
ATOM 1393 C CA . ARG A 1 180 ? -8.492 -17.897 19.026 1.00 90.88 180 ARG A CA 1
ATOM 1394 C C . ARG A 1 180 ? -8.246 -16.656 19.893 1.00 90.88 180 ARG A C 1
ATOM 1396 O O . ARG A 1 180 ? -7.804 -16.783 21.033 1.00 90.88 180 ARG A O 1
ATOM 1403 N N . CYS A 1 181 ? -8.509 -15.453 19.377 1.00 92.25 181 CYS A N 1
ATOM 1404 C CA . CYS A 1 181 ? -8.389 -14.220 20.161 1.00 92.25 181 CYS A CA 1
ATOM 1405 C C . CYS A 1 181 ? -9.329 -14.228 21.373 1.00 92.25 181 CYS A C 1
ATOM 1407 O O . CYS A 1 181 ? -8.896 -13.893 22.476 1.00 92.25 181 CYS A O 1
ATOM 1409 N N . ARG A 1 182 ? -10.589 -14.641 21.189 1.00 93.81 182 ARG A N 1
ATOM 1410 C CA . ARG A 1 182 ? -11.573 -14.751 22.277 1.00 93.81 182 ARG A CA 1
ATOM 1411 C C . ARG A 1 182 ? -11.162 -15.778 23.330 1.00 93.81 182 ARG A C 1
ATOM 1413 O O . ARG A 1 182 ? -11.301 -15.493 24.516 1.00 93.81 182 ARG A O 1
ATOM 1420 N N . ASP A 1 183 ? -10.585 -16.906 22.931 1.00 93.50 183 ASP A N 1
ATOM 1421 C CA . ASP A 1 183 ? -10.109 -17.925 23.870 1.00 93.50 183 ASP A CA 1
ATOM 1422 C C . ASP A 1 183 ? -8.918 -17.438 24.697 1.00 93.50 183 ASP A C 1
ATOM 1424 O O . ASP A 1 183 ? -8.885 -17.631 25.912 1.00 93.50 183 ASP A O 1
ATOM 1428 N N . ILE A 1 184 ? -7.964 -16.743 24.068 1.00 93.12 184 ILE A N 1
ATOM 1429 C CA . ILE A 1 184 ? -6.834 -16.127 24.781 1.00 93.12 184 ILE A CA 1
ATOM 1430 C C . ILE A 1 184 ? -7.339 -15.102 25.803 1.00 93.12 184 ILE A C 1
ATOM 1432 O O . ILE A 1 184 ? -6.826 -15.048 26.921 1.00 93.12 184 ILE A O 1
ATOM 1436 N N . ILE A 1 185 ? -8.349 -14.306 25.441 1.00 93.38 185 ILE A N 1
ATOM 1437 C CA . ILE A 1 185 ? -8.997 -13.363 26.360 1.00 93.38 185 ILE A CA 1
ATOM 1438 C C . ILE A 1 185 ? -9.647 -14.110 27.527 1.00 93.38 185 ILE A C 1
ATOM 1440 O O . ILE A 1 185 ? -9.418 -13.749 28.676 1.00 93.38 185 ILE A O 1
ATOM 1444 N N . ALA A 1 186 ? -10.426 -15.157 27.250 1.00 92.38 186 ALA A N 1
ATOM 1445 C CA . ALA A 1 186 ? -11.112 -15.938 28.279 1.00 92.38 186 ALA A CA 1
ATOM 1446 C C . ALA A 1 186 ? -10.136 -16.616 29.258 1.00 92.38 186 ALA A C 1
ATOM 1448 O O . ALA A 1 186 ? -10.476 -16.845 30.416 1.00 92.38 186 ALA A O 1
ATOM 1449 N N . GLN A 1 187 ? -8.914 -16.903 28.805 1.00 94.12 187 GLN A N 1
ATOM 1450 C CA . GLN A 1 187 ? -7.823 -17.453 29.612 1.00 94.12 187 GLN A CA 1
ATOM 1451 C C . GLN A 1 187 ? -6.996 -16.377 30.348 1.00 94.12 187 GLN A C 1
ATOM 1453 O O . GLN A 1 187 ? -6.003 -16.714 30.991 1.00 94.12 187 GLN A O 1
ATOM 1458 N N . GLY A 1 188 ? -7.363 -15.094 30.251 1.00 90.69 188 GLY A N 1
ATOM 1459 C CA . GLY A 1 188 ? -6.660 -13.979 30.899 1.00 90.69 188 GLY A CA 1
ATOM 1460 C C . GLY A 1 188 ? -5.344 -13.573 30.221 1.00 90.69 188 GLY A C 1
ATOM 1461 O O . GLY A 1 188 ? -4.523 -12.861 30.798 1.00 90.69 188 GLY A O 1
ATOM 1462 N N . GLY A 1 189 ? -5.103 -14.000 28.975 1.00 88.88 189 GLY A N 1
ATOM 1463 C CA . GLY A 1 189 ? -3.822 -13.807 28.278 1.00 88.88 189 GLY A CA 1
ATOM 1464 C C . GLY A 1 189 ? -3.470 -12.351 27.941 1.00 88.88 189 GLY A C 1
ATOM 1465 O O . GLY A 1 189 ? -2.340 -12.048 27.544 1.00 88.88 189 GLY A O 1
ATOM 1466 N N . CYS A 1 190 ? -4.419 -11.429 28.091 1.00 90.75 190 CYS A N 1
ATOM 1467 C CA . CYS A 1 190 ? -4.206 -10.006 27.852 1.00 90.75 190 CYS A CA 1
ATOM 1468 C C . CYS A 1 190 ? -4.888 -9.104 28.886 1.00 90.75 190 CYS A C 1
ATOM 1470 O O . CYS A 1 190 ? -5.233 -7.978 28.539 1.00 90.75 190 CYS A O 1
ATOM 1472 N N . ASP A 1 191 ? -5.093 -9.568 30.117 1.00 91.88 191 ASP A N 1
ATOM 1473 C CA . ASP A 1 191 ? -5.742 -8.767 31.159 1.00 91.88 191 ASP A CA 1
ATOM 1474 C C . ASP A 1 191 ? -4.997 -7.461 31.451 1.00 91.88 191 ASP A C 1
ATOM 1476 O O . ASP A 1 191 ? -3.780 -7.348 31.278 1.00 91.88 191 ASP A O 1
ATOM 1480 N N . VAL A 1 192 ? -5.754 -6.440 31.854 1.00 91.94 192 VAL A N 1
ATOM 1481 C CA . VAL A 1 192 ? -5.187 -5.138 32.209 1.00 91.94 192 VAL A CA 1
ATOM 1482 C C . VAL A 1 192 ? -4.716 -5.181 33.652 1.00 91.94 192 VAL A C 1
ATOM 1484 O O . VAL A 1 192 ? -5.522 -5.339 34.568 1.00 91.94 192 VAL A O 1
ATOM 1487 N N . ASP A 1 193 ? -3.412 -5.007 33.848 1.00 90.00 193 ASP A N 1
ATOM 1488 C CA . ASP A 1 193 ? -2.811 -4.971 35.178 1.00 90.00 193 ASP A CA 1
ATOM 1489 C C . ASP A 1 193 ? -3.357 -3.796 36.016 1.00 90.00 193 ASP A C 1
ATOM 1491 O O . ASP A 1 193 ? -3.617 -2.704 35.500 1.00 90.00 193 ASP A O 1
ATOM 1495 N N . ALA A 1 194 ? -3.503 -3.995 37.329 1.00 89.62 194 ALA A N 1
ATOM 1496 C CA . ALA A 1 194 ? -4.000 -2.968 38.247 1.00 89.62 194 ALA A CA 1
ATOM 1497 C C . ALA A 1 194 ? -3.113 -1.704 38.281 1.00 89.62 194 ALA A C 1
ATOM 1499 O O . ALA A 1 194 ? -3.614 -0.607 38.533 1.00 89.62 194 ALA A O 1
ATOM 1500 N N . SER A 1 195 ? -1.816 -1.842 37.991 1.00 93.12 195 SER A N 1
ATOM 1501 C CA . SER A 1 195 ? -0.852 -0.744 37.876 1.00 93.12 195 SER A CA 1
ATOM 1502 C C . SER A 1 195 ? -0.947 0.029 36.557 1.00 93.12 195 SER A C 1
ATOM 1504 O O . SER A 1 195 ? -0.285 1.057 36.411 1.00 93.12 195 SER A O 1
ATOM 1506 N N . TYR A 1 196 ? -1.770 -0.411 35.596 1.00 92.75 196 TYR A N 1
ATOM 1507 C CA . TYR A 1 196 ? -1.947 0.301 34.336 1.00 92.75 196 TYR A CA 1
ATOM 1508 C C . TYR A 1 196 ? -2.648 1.649 34.562 1.00 92.75 196 TYR A C 1
ATOM 1510 O O . TYR A 1 196 ? -3.827 1.725 34.934 1.00 92.75 196 TYR A O 1
ATOM 1518 N N . THR A 1 197 ? -1.907 2.723 34.297 1.00 91.31 197 THR A N 1
ATOM 1519 C CA . THR A 1 197 ? -2.330 4.125 34.445 1.00 91.31 197 THR A CA 1
ATOM 1520 C C . THR A 1 197 ? -2.675 4.803 33.120 1.00 91.31 197 THR A C 1
ATOM 1522 O O . THR A 1 197 ? -3.031 5.979 33.115 1.00 91.31 197 THR A O 1
ATOM 1525 N N . GLY A 1 198 ? -2.563 4.087 31.998 1.00 91.50 198 GLY A N 1
ATOM 1526 C CA . GLY A 1 198 ? -2.917 4.622 30.687 1.00 91.50 198 GLY A CA 1
ATOM 1527 C C . GLY A 1 198 ? -4.429 4.685 30.452 1.00 91.50 198 GLY A C 1
ATOM 1528 O O . GLY A 1 198 ? -5.241 4.448 31.347 1.00 91.50 198 GLY A O 1
ATOM 1529 N N . ILE A 1 199 ? -4.798 4.997 29.212 1.00 94.31 199 ILE A N 1
ATOM 1530 C CA . ILE A 1 199 ? -6.185 5.200 28.783 1.00 94.31 199 ILE A CA 1
ATOM 1531 C C . ILE A 1 199 ? -6.956 3.881 28.872 1.00 94.31 199 ILE A C 1
ATOM 1533 O O . ILE A 1 199 ? -6.478 2.856 28.388 1.00 94.31 199 ILE A O 1
ATOM 1537 N N . LYS A 1 200 ? -8.149 3.900 29.474 1.00 95.81 200 LYS A N 1
ATOM 1538 C CA . LYS A 1 200 ? -8.976 2.706 29.705 1.00 95.81 200 LYS A CA 1
ATOM 1539 C C . LYS A 1 200 ? -10.282 2.790 28.932 1.00 95.81 200 LYS A C 1
ATOM 1541 O O . LYS A 1 200 ? -10.936 3.827 28.987 1.00 95.81 200 LYS A O 1
ATOM 1546 N N . LEU A 1 201 ? -10.669 1.701 28.264 1.00 96.75 201 LEU A N 1
ATOM 1547 C CA . LEU A 1 201 ? -12.016 1.595 27.703 1.00 96.75 201 LEU A CA 1
ATOM 1548 C C . LEU A 1 201 ? -13.056 1.642 28.835 1.00 96.75 201 LEU A C 1
ATOM 1550 O O . LEU A 1 201 ? -12.847 0.998 29.873 1.00 96.75 201 LEU A O 1
ATOM 1554 N N . PRO A 1 202 ? -14.173 2.363 28.648 1.00 96.94 202 PRO A N 1
ATOM 1555 C CA . PRO A 1 202 ? -15.281 2.325 29.586 1.00 96.94 202 PRO A CA 1
ATOM 1556 C C . PRO A 1 202 ? -15.929 0.938 29.604 1.00 96.94 202 PRO A C 1
ATOM 1558 O O . PRO A 1 202 ? -15.876 0.178 28.632 1.00 96.94 202 PRO A O 1
ATOM 1561 N N . THR A 1 203 ? -16.579 0.616 30.719 1.00 96.19 203 THR A N 1
ATOM 1562 C CA . THR A 1 203 ? -17.384 -0.601 30.863 1.00 96.19 203 THR A CA 1
ATOM 1563 C C . THR A 1 203 ? -18.826 -0.235 31.170 1.00 96.19 203 THR A C 1
ATOM 1565 O O . THR A 1 203 ? -19.092 0.765 31.838 1.00 96.19 203 THR A O 1
ATOM 1568 N N . ASN A 1 204 ? -19.763 -1.031 30.664 1.00 94.12 204 ASN A N 1
ATOM 1569 C CA . ASN A 1 204 ? -21.172 -0.899 31.012 1.00 94.12 204 ASN A CA 1
ATOM 1570 C C . ASN A 1 204 ? -21.477 -1.564 32.372 1.00 94.12 204 ASN A C 1
ATOM 1572 O O . ASN A 1 204 ? -20.595 -2.123 33.022 1.00 94.12 204 ASN A O 1
ATOM 1576 N N . ALA A 1 205 ? -22.746 -1.530 32.794 1.00 92.94 205 ALA A N 1
ATOM 1577 C CA . ALA A 1 205 ? -23.190 -2.115 34.064 1.00 92.94 205 ALA A CA 1
ATOM 1578 C C . ALA A 1 205 ? -22.908 -3.628 34.192 1.00 92.94 205 ALA A C 1
ATOM 1580 O O . ALA A 1 205 ? -22.747 -4.121 35.305 1.00 92.94 205 ALA A O 1
ATOM 1581 N N . ASP A 1 206 ? -22.796 -4.343 33.068 1.00 92.25 206 ASP A N 1
ATOM 1582 C CA . ASP A 1 206 ? -22.483 -5.776 33.020 1.00 92.25 206 ASP A CA 1
ATOM 1583 C C . ASP A 1 206 ? -20.967 -6.054 32.992 1.00 92.25 206 ASP A C 1
ATOM 1585 O O . ASP A 1 206 ? -20.544 -7.197 32.820 1.00 92.25 206 ASP A O 1
ATOM 1589 N N . GLY A 1 207 ? -20.131 -5.014 33.099 1.00 89.81 207 GLY A N 1
ATOM 1590 C CA . GLY A 1 207 ? -18.674 -5.120 33.024 1.00 89.81 207 GLY A CA 1
ATOM 1591 C C . GLY A 1 207 ? -18.129 -5.362 31.613 1.00 89.81 207 GLY A C 1
ATOM 1592 O O . GLY A 1 207 ? -16.939 -5.636 31.461 1.00 89.81 207 GLY A O 1
ATOM 1593 N N . LYS A 1 208 ? -18.961 -5.260 30.569 1.00 92.38 208 LYS A N 1
ATOM 1594 C CA . LYS A 1 208 ? -18.515 -5.381 29.174 1.00 92.38 208 LYS A CA 1
ATOM 1595 C C . LYS A 1 208 ? -17.901 -4.074 28.704 1.00 92.38 208 LYS A C 1
ATOM 1597 O O . LYS A 1 208 ? -18.442 -3.004 28.989 1.00 92.38 208 LYS A O 1
ATOM 1602 N N . TYR A 1 209 ? -16.804 -4.164 27.956 1.00 96.81 209 TYR A N 1
ATOM 1603 C CA . TYR A 1 209 ? -16.195 -2.988 27.351 1.00 96.81 209 TYR A CA 1
ATOM 1604 C C . TYR A 1 209 ? -17.133 -2.339 26.336 1.00 96.81 209 TYR A C 1
ATOM 1606 O O . TYR A 1 209 ? -17.876 -2.997 25.609 1.00 96.81 209 TYR A O 1
ATOM 1614 N N . THR A 1 210 ? -17.082 -1.018 26.323 1.00 97.38 210 THR A N 1
ATOM 1615 C CA . THR A 1 210 ? -17.804 -0.134 25.412 1.00 97.38 210 THR A CA 1
ATOM 1616 C C . THR A 1 210 ? -16.827 0.916 24.906 1.00 97.38 210 THR A C 1
ATOM 1618 O O . THR A 1 210 ? -15.699 0.994 25.394 1.00 97.38 210 THR A O 1
ATOM 1621 N N . ILE A 1 211 ? -17.253 1.731 23.949 1.00 97.81 211 ILE A N 1
ATOM 1622 C CA . ILE A 1 211 ? -16.480 2.871 23.471 1.00 97.81 211 ILE A CA 1
ATOM 1623 C C . ILE A 1 211 ? -17.318 4.141 23.575 1.00 97.81 211 ILE A C 1
ATOM 1625 O O . ILE A 1 211 ? -18.531 4.111 23.371 1.00 97.81 211 ILE A O 1
ATOM 1629 N N . ASP A 1 212 ? -16.665 5.247 23.910 1.00 97.44 212 ASP A N 1
ATOM 1630 C CA . ASP A 1 212 ? -17.258 6.576 23.935 1.00 97.44 212 ASP A CA 1
ATOM 1631 C C . ASP A 1 212 ? -16.311 7.605 23.297 1.00 97.44 212 ASP A C 1
ATOM 1633 O O . ASP A 1 212 ? -15.150 7.317 22.977 1.00 97.44 212 ASP A O 1
ATOM 1637 N N . GLN A 1 213 ? -16.818 8.823 23.100 1.00 96.81 213 GLN A N 1
ATOM 1638 C CA . GLN A 1 213 ? -16.045 9.911 22.502 1.00 96.81 213 GLN A CA 1
ATOM 1639 C C . GLN A 1 213 ? -14.818 10.290 23.352 1.00 96.81 213 GLN A C 1
ATOM 1641 O O . GLN A 1 213 ? -13.768 10.608 22.802 1.00 96.81 213 GLN A O 1
ATOM 1646 N N . ALA A 1 214 ? -14.906 10.205 24.684 1.00 97.62 214 ALA A N 1
ATOM 1647 C CA . ALA A 1 214 ? -13.807 10.574 25.576 1.00 97.62 214 ALA A CA 1
ATOM 1648 C C . ALA A 1 214 ? -12.607 9.620 25.444 1.00 97.62 214 ALA A C 1
ATOM 1650 O O . ALA A 1 214 ? -11.451 10.063 25.425 1.00 97.62 214 ALA A O 1
ATOM 1651 N N . PHE A 1 215 ? -12.868 8.316 25.315 1.00 98.19 215 PHE A N 1
ATOM 1652 C CA . PHE A 1 215 ? -11.844 7.329 24.994 1.00 98.19 215 PHE A CA 1
ATOM 1653 C C . PHE A 1 215 ? -11.251 7.590 23.610 1.00 98.19 215 PHE A C 1
ATOM 1655 O O . PHE A 1 215 ? -10.028 7.579 23.473 1.00 98.19 215 PHE A O 1
ATOM 1662 N N . MET A 1 216 ? -12.098 7.857 22.609 1.00 97.88 216 MET A N 1
ATOM 1663 C CA . MET A 1 216 ? -11.661 8.133 21.239 1.00 97.88 216 MET A CA 1
ATOM 1664 C C . MET A 1 216 ? -10.678 9.311 21.184 1.00 97.88 216 MET A C 1
ATOM 1666 O O . MET A 1 216 ? -9.579 9.184 20.639 1.00 97.88 216 MET A O 1
ATOM 1670 N N . ASP A 1 217 ? -11.033 10.428 21.819 1.00 97.31 217 ASP A N 1
ATOM 1671 C CA . ASP A 1 217 ? -10.208 11.637 21.859 1.00 97.31 217 ASP A CA 1
ATOM 1672 C C . ASP A 1 217 ? -8.880 11.384 22.587 1.00 97.31 217 ASP A C 1
ATOM 1674 O O . ASP A 1 217 ? -7.811 11.789 22.120 1.00 97.31 217 ASP A O 1
ATOM 1678 N N . SER A 1 218 ? -8.933 10.653 23.706 1.00 98.00 218 SER A N 1
ATOM 1679 C CA . SER A 1 218 ? -7.745 10.279 24.481 1.00 98.00 218 SER A CA 1
ATOM 1680 C C . SER A 1 218 ? -6.817 9.359 23.687 1.00 98.00 218 SER A C 1
ATOM 1682 O O . SER A 1 218 ? -5.600 9.545 23.708 1.00 98.00 218 SER A O 1
ATOM 1684 N N . MET A 1 219 ? -7.375 8.380 22.969 1.00 98.12 219 MET A N 1
ATOM 1685 C CA . MET A 1 219 ? -6.625 7.449 22.127 1.00 98.12 219 MET A CA 1
ATOM 1686 C C . MET A 1 219 ? -5.908 8.190 20.995 1.00 98.12 219 MET A C 1
ATOM 1688 O O . MET A 1 219 ? -4.701 8.019 20.829 1.00 98.12 219 MET A O 1
ATOM 1692 N N . ILE A 1 220 ? -6.614 9.063 20.268 1.00 97.69 220 ILE A N 1
ATOM 1693 C CA . ILE A 1 220 ? -6.011 9.889 19.213 1.00 97.69 220 ILE A CA 1
ATOM 1694 C C . ILE A 1 220 ? -4.904 10.783 19.788 1.00 97.69 220 ILE A C 1
ATOM 1696 O O . ILE A 1 220 ? -3.847 10.922 19.171 1.00 97.69 220 ILE A O 1
ATOM 1700 N N . ALA A 1 221 ? -5.110 11.383 20.965 1.00 97.50 221 ALA A N 1
ATOM 1701 C CA . ALA A 1 221 ? -4.088 12.196 21.622 1.00 97.50 221 ALA A CA 1
ATOM 1702 C C . ALA A 1 221 ? -2.841 11.374 21.994 1.00 97.50 221 ALA A C 1
ATOM 1704 O O . ALA A 1 221 ? -1.720 11.820 21.752 1.00 97.50 221 ALA A O 1
ATOM 1705 N N . ALA A 1 222 ? -3.013 10.154 22.511 1.00 97.00 222 ALA A N 1
ATOM 1706 C CA . ALA A 1 222 ? -1.894 9.256 22.786 1.00 97.00 222 ALA A CA 1
ATOM 1707 C C . ALA A 1 222 ? -1.128 8.876 21.514 1.00 97.00 222 ALA A C 1
ATOM 1709 O O . ALA A 1 222 ? 0.099 8.952 21.511 1.00 97.00 222 ALA A O 1
ATOM 1710 N N . PHE A 1 223 ? -1.826 8.544 20.426 1.00 97.44 223 PHE A N 1
ATOM 1711 C CA . PHE A 1 223 ? -1.183 8.251 19.145 1.00 97.44 223 PHE A CA 1
ATOM 1712 C C . PHE A 1 223 ? -0.416 9.462 18.598 1.00 97.44 223 PHE A C 1
ATOM 1714 O O . PHE A 1 223 ? 0.713 9.307 18.141 1.00 97.44 223 PHE A O 1
ATOM 1721 N N . LYS A 1 224 ? -0.944 10.688 18.726 1.00 96.50 224 LYS A N 1
ATOM 1722 C CA . LYS A 1 224 ? -0.209 11.914 18.349 1.00 96.50 224 LYS A CA 1
ATOM 1723 C C . LYS A 1 224 ? 1.105 12.073 19.115 1.00 96.50 224 LYS A C 1
ATOM 1725 O O . LYS A 1 224 ? 2.096 12.494 18.519 1.00 96.50 224 LYS A O 1
ATOM 1730 N N . ASP A 1 225 ? 1.105 11.696 20.391 1.00 96.19 225 ASP A N 1
ATOM 1731 C CA . ASP A 1 225 ? 2.277 11.683 21.272 1.00 96.19 225 ASP A CA 1
ATOM 1732 C C . ASP A 1 225 ? 3.231 10.496 21.016 1.00 96.19 225 ASP A C 1
ATOM 1734 O O . ASP A 1 225 ? 4.226 10.346 21.729 1.00 96.19 225 ASP A O 1
ATOM 1738 N N . GLY A 1 226 ? 2.933 9.620 20.049 1.00 93.50 226 GLY A N 1
ATOM 1739 C CA . GLY A 1 226 ? 3.702 8.400 19.785 1.00 93.50 226 GLY A CA 1
ATOM 1740 C C . GLY A 1 226 ? 3.571 7.340 20.882 1.00 93.50 226 GLY A C 1
ATOM 1741 O O . GLY A 1 226 ? 4.459 6.503 21.046 1.00 93.50 226 GLY A O 1
ATOM 1742 N N . LYS A 1 227 ? 2.495 7.389 21.675 1.00 94.75 227 LYS A N 1
ATOM 1743 C CA . LYS A 1 227 ? 2.183 6.406 22.720 1.00 94.75 227 LYS A CA 1
ATOM 1744 C C . LYS A 1 227 ? 1.205 5.369 22.184 1.00 94.75 227 LYS A C 1
ATOM 1746 O O . LYS A 1 227 ? 0.313 5.696 21.414 1.00 94.75 227 LYS A O 1
ATOM 1751 N N . SER A 1 228 ? 1.313 4.138 22.672 1.00 92.75 228 SER A N 1
ATOM 1752 C CA . SER A 1 228 ? 0.378 3.057 22.360 1.00 92.75 228 SER A CA 1
ATOM 1753 C C . SER A 1 228 ? -0.742 2.931 23.399 1.00 92.75 228 SER A C 1
ATOM 1755 O O . SER A 1 228 ? -0.634 3.398 24.539 1.00 92.75 228 SER A O 1
ATOM 1757 N N . ILE A 1 229 ? -1.828 2.259 23.013 1.00 95.25 229 ILE A N 1
ATOM 1758 C CA . ILE A 1 229 ? -2.868 1.805 23.945 1.00 95.25 229 ILE A CA 1
ATOM 1759 C C . ILE A 1 229 ? -2.572 0.390 24.445 1.00 95.25 229 ILE A C 1
ATOM 1761 O O . ILE A 1 229 ? -1.828 -0.370 23.826 1.00 95.25 229 ILE A O 1
ATOM 1765 N N . HIS A 1 230 ? -3.179 0.010 25.570 1.00 95.75 230 HIS A N 1
ATOM 1766 C CA . HIS A 1 230 ? -3.035 -1.347 26.088 1.00 95.75 230 HIS A CA 1
ATOM 1767 C C . HIS A 1 230 ? -3.552 -2.391 25.085 1.00 95.75 230 HIS A C 1
ATOM 1769 O O . HIS A 1 230 ? -4.639 -2.238 24.521 1.00 95.75 230 HIS A O 1
ATOM 1775 N N . ARG A 1 231 ? -2.825 -3.506 24.938 1.00 93.81 231 ARG A N 1
ATOM 1776 C CA . ARG A 1 231 ? -3.160 -4.607 24.015 1.00 93.81 231 ARG A CA 1
ATOM 1777 C C . ARG A 1 231 ? -4.591 -5.128 24.186 1.00 93.81 231 ARG A C 1
ATOM 1779 O O . ARG A 1 231 ? -5.251 -5.400 23.190 1.00 93.81 231 ARG A O 1
ATOM 1786 N N . ARG A 1 232 ? -5.085 -5.220 25.431 1.00 95.12 232 ARG A N 1
ATOM 1787 C CA . ARG A 1 232 ? -6.485 -5.592 25.733 1.00 95.12 232 ARG A CA 1
ATOM 1788 C C . ARG A 1 232 ? -7.477 -4.735 24.953 1.00 95.12 232 ARG A C 1
ATOM 1790 O O . ARG A 1 232 ? -8.395 -5.271 24.353 1.00 95.12 232 ARG A O 1
ATOM 1797 N N . TYR A 1 233 ? -7.283 -3.418 24.975 1.00 97.25 233 TYR A N 1
ATOM 1798 C CA . TYR A 1 233 ? -8.211 -2.463 24.377 1.00 97.25 233 TYR A CA 1
ATOM 1799 C C . TYR A 1 233 ? -8.101 -2.453 22.858 1.00 97.25 233 TYR A C 1
ATOM 1801 O O . TYR A 1 233 ? -9.122 -2.398 22.186 1.00 97.25 233 TYR A O 1
ATOM 1809 N N . ALA A 1 234 ? -6.890 -2.605 22.313 1.00 96.75 234 ALA A N 1
ATOM 1810 C CA . ALA A 1 234 ? -6.708 -2.808 20.878 1.00 96.75 234 ALA A CA 1
ATOM 1811 C C . ALA A 1 234 ? -7.471 -4.051 20.382 1.00 96.75 234 ALA A C 1
ATOM 1813 O O . ALA A 1 234 ? -8.162 -3.986 19.370 1.00 96.75 234 ALA A O 1
ATOM 1814 N N . TRP A 1 235 ? -7.400 -5.169 21.115 1.00 96.12 235 TRP A N 1
ATOM 1815 C CA . TRP A 1 235 ? -8.136 -6.389 20.767 1.00 96.12 235 TRP A CA 1
ATOM 1816 C C . TRP A 1 235 ? -9.650 -6.202 20.850 1.00 96.12 235 TRP A C 1
ATOM 1818 O O . TRP A 1 235 ? -10.354 -6.643 19.950 1.00 96.12 235 TRP A O 1
ATOM 1828 N N . GLU A 1 236 ? -10.147 -5.525 21.885 1.00 97.19 236 GLU A N 1
ATOM 1829 C CA . GLU A 1 236 ? -11.575 -5.210 22.012 1.00 97.19 236 GLU A CA 1
ATOM 1830 C C . GLU A 1 236 ? -12.077 -4.345 20.848 1.00 97.19 236 GLU A C 1
ATOM 1832 O O . GLU A 1 236 ? -13.100 -4.671 20.256 1.00 97.19 236 GLU A O 1
ATOM 1837 N N . ILE A 1 237 ? -11.320 -3.321 20.438 1.00 98.44 237 ILE A N 1
ATOM 1838 C CA . ILE A 1 237 ? -11.655 -2.481 19.276 1.00 98.44 237 ILE A CA 1
ATOM 1839 C C . ILE A 1 237 ? -11.732 -3.316 17.990 1.00 98.44 237 ILE A C 1
ATOM 1841 O O . ILE A 1 237 ? -12.700 -3.214 17.236 1.00 98.44 237 ILE A O 1
ATOM 1845 N N . VAL A 1 238 ? -10.726 -4.161 17.736 1.00 97.75 238 VAL A N 1
ATOM 1846 C CA . VAL A 1 238 ? -10.678 -5.003 16.529 1.00 97.75 238 VAL A CA 1
ATOM 1847 C C . VAL A 1 238 ? -11.822 -6.019 16.519 1.00 97.75 238 VAL A C 1
ATOM 1849 O O . VAL A 1 238 ? -12.485 -6.176 15.496 1.00 97.75 238 VAL A O 1
ATOM 1852 N N . LEU A 1 239 ? -12.083 -6.692 17.644 1.00 97.75 239 LEU A N 1
ATOM 1853 C CA . LEU A 1 239 ? -13.150 -7.690 17.755 1.00 97.75 239 LEU A CA 1
ATOM 1854 C C . LEU A 1 239 ? -14.540 -7.058 17.637 1.00 97.75 239 LEU A C 1
ATOM 1856 O O . LEU A 1 239 ? -15.383 -7.601 16.928 1.00 97.75 239 LEU A O 1
ATOM 1860 N N . ALA A 1 240 ? -14.768 -5.904 18.269 1.00 97.94 240 ALA A N 1
ATOM 1861 C CA . ALA A 1 240 ? -16.037 -5.190 18.176 1.00 97.94 240 ALA A CA 1
ATOM 1862 C C . ALA A 1 240 ? -16.306 -4.684 16.751 1.00 97.94 240 ALA A C 1
ATOM 1864 O O . ALA A 1 240 ? -17.411 -4.846 16.235 1.00 97.94 240 ALA A O 1
ATOM 1865 N N . SER A 1 241 ? -15.285 -4.137 16.084 1.00 97.88 241 SER A N 1
ATOM 1866 C CA . SER A 1 241 ? -15.370 -3.753 14.671 1.00 97.88 241 SER A CA 1
ATOM 1867 C C . SER A 1 241 ? -15.651 -4.967 13.777 1.00 97.88 241 SER A C 1
ATOM 1869 O O . SER A 1 241 ? -16.542 -4.922 12.932 1.00 97.88 241 SER A O 1
ATOM 1871 N N . TRP A 1 242 ? -14.974 -6.097 14.010 1.00 97.25 242 TRP A N 1
ATOM 1872 C CA . TRP A 1 242 ? -15.237 -7.342 13.284 1.00 97.25 242 TRP A CA 1
ATOM 1873 C C . TRP A 1 242 ? -16.672 -7.848 13.491 1.00 97.25 242 TRP A C 1
ATOM 1875 O O . TRP A 1 242 ? -17.321 -8.260 12.530 1.00 97.25 242 TRP A O 1
ATOM 1885 N N . ASP A 1 243 ? -17.205 -7.782 14.713 1.00 97.31 243 ASP A N 1
ATOM 1886 C CA . ASP A 1 243 ? -18.583 -8.183 15.023 1.00 97.31 243 ASP A CA 1
ATOM 1887 C C . ASP A 1 243 ? -19.637 -7.321 14.312 1.00 97.31 243 ASP A C 1
ATOM 1889 O O . ASP A 1 243 ? -20.775 -7.770 14.142 1.00 97.31 243 ASP A O 1
ATOM 1893 N N . LEU A 1 244 ? -19.287 -6.093 13.923 1.00 97.88 244 LEU A N 1
ATOM 1894 C CA . LEU A 1 244 ? -20.124 -5.218 13.102 1.00 97.88 244 LEU A CA 1
ATOM 1895 C C . LEU A 1 244 ? -19.963 -5.564 11.618 1.00 97.88 244 LEU A C 1
ATOM 1897 O O . LEU A 1 244 ? -20.931 -5.952 10.973 1.00 97.88 244 LEU A O 1
ATOM 1901 N N . LEU A 1 245 ? -18.730 -5.507 11.110 1.00 96.94 245 LEU A N 1
ATOM 1902 C CA . LEU A 1 245 ? -18.408 -5.688 9.690 1.00 96.94 245 LEU A CA 1
ATOM 1903 C C . LEU A 1 245 ? -18.779 -7.083 9.166 1.00 96.94 245 LEU A C 1
ATOM 1905 O O . LEU A 1 245 ? -19.225 -7.223 8.036 1.00 96.94 245 LEU A O 1
ATOM 1909 N N . SER A 1 246 ? -18.639 -8.132 9.983 1.00 95.62 246 SER A N 1
ATOM 1910 C CA . SER A 1 246 ? -18.977 -9.511 9.586 1.00 95.62 246 SER A CA 1
ATOM 1911 C C . SER A 1 246 ? -20.471 -9.745 9.334 1.00 95.62 246 SER A C 1
ATOM 1913 O O . SER A 1 246 ? -20.833 -10.765 8.748 1.00 95.62 246 SER A O 1
ATOM 1915 N N . LYS A 1 247 ? -21.335 -8.826 9.783 1.00 96.75 247 LYS A N 1
ATOM 1916 C CA . LYS A 1 247 ? -22.788 -8.872 9.568 1.00 96.75 247 LYS A CA 1
ATOM 1917 C C . LYS A 1 247 ? -23.233 -8.019 8.384 1.00 96.75 247 LYS A C 1
ATOM 1919 O O . LYS A 1 247 ? -24.402 -8.088 8.012 1.00 96.75 247 LYS A O 1
ATOM 1924 N N . GLU A 1 248 ? -22.341 -7.205 7.830 1.00 96.12 248 GLU A N 1
ATOM 1925 C CA . GLU A 1 248 ? -22.638 -6.359 6.681 1.00 96.12 248 GLU A CA 1
ATOM 1926 C C . GLU A 1 248 ? -22.603 -7.176 5.388 1.00 96.12 248 GLU A C 1
ATOM 1928 O O . GLU A 1 248 ? -21.834 -8.130 5.235 1.00 96.12 248 GLU A O 1
ATOM 1933 N N . GLU A 1 249 ? -23.455 -6.800 4.437 1.00 96.25 249 GLU A N 1
ATOM 1934 C CA . GLU A 1 249 ? -23.381 -7.342 3.086 1.00 96.25 249 GLU A CA 1
ATOM 1935 C C . GLU A 1 249 ? -22.120 -6.834 2.379 1.00 96.25 249 GLU A C 1
ATOM 1937 O O . GLU A 1 249 ? -21.609 -5.755 2.671 1.00 96.25 249 GLU A O 1
ATOM 1942 N N . SER A 1 250 ? -21.630 -7.582 1.387 1.00 95.94 250 SER A N 1
ATOM 1943 C CA . SER A 1 250 ? -20.462 -7.152 0.602 1.00 95.94 250 SER A CA 1
ATOM 1944 C C . SER A 1 250 ? -20.697 -5.850 -0.176 1.00 95.94 250 SER A C 1
ATOM 1946 O O . SER A 1 250 ? -19.731 -5.187 -0.544 1.00 95.94 250 SER A O 1
ATOM 1948 N N . LEU A 1 251 ? -21.962 -5.499 -0.434 1.00 96.44 251 LEU A N 1
ATOM 1949 C CA . LEU A 1 251 ? -22.382 -4.204 -0.958 1.00 96.44 251 LEU A CA 1
ATOM 1950 C C . LEU A 1 251 ? -23.285 -3.534 0.079 1.00 96.44 251 LEU A C 1
ATOM 1952 O O . LEU A 1 251 ? -24.428 -3.942 0.265 1.00 96.44 251 LEU A O 1
ATOM 1956 N N . VAL A 1 252 ? -22.778 -2.496 0.735 1.00 94.44 252 VAL A N 1
ATOM 1957 C CA . VAL A 1 252 ? -23.547 -1.739 1.725 1.00 94.44 252 VAL A CA 1
ATOM 1958 C C . VAL A 1 252 ? -24.327 -0.634 1.020 1.00 94.44 252 VAL A C 1
ATOM 1960 O O . VAL A 1 252 ? -23.743 0.239 0.381 1.00 94.44 252 VAL A O 1
ATOM 1963 N N . ASN A 1 253 ? -25.654 -0.665 1.144 1.00 94.50 253 ASN A N 1
ATOM 1964 C CA . ASN A 1 253 ? -26.521 0.414 0.682 1.00 94.50 253 ASN A CA 1
ATOM 1965 C C . ASN A 1 253 ? -26.750 1.404 1.826 1.00 94.50 253 ASN A C 1
ATOM 1967 O O . ASN A 1 253 ? -27.187 1.012 2.907 1.00 94.50 253 ASN A O 1
ATOM 1971 N N . PHE A 1 254 ? -26.476 2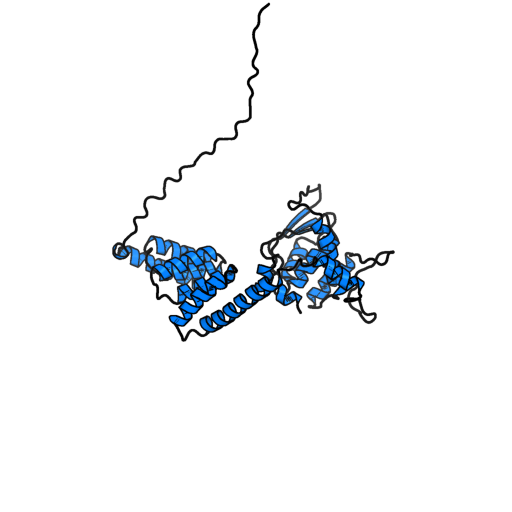.683 1.577 1.00 92.69 254 PHE A N 1
ATOM 1972 C CA . PHE A 1 254 ? -26.694 3.760 2.534 1.00 92.69 254 PHE A CA 1
ATOM 1973 C C . PHE A 1 254 ? -27.525 4.866 1.885 1.00 92.69 254 PHE A C 1
ATOM 1975 O O . PHE A 1 254 ? -27.124 5.443 0.875 1.00 92.69 254 PHE A O 1
ATOM 1982 N N . GLU A 1 255 ? -28.691 5.148 2.460 1.00 94.69 255 GLU A N 1
ATOM 1983 C CA . GLU A 1 255 ? -29.538 6.262 2.039 1.00 94.69 255 GLU A CA 1
ATOM 1984 C C . GLU A 1 255 ? -29.138 7.515 2.820 1.00 94.69 255 GLU A C 1
ATOM 1986 O O . GLU A 1 255 ? -29.194 7.538 4.049 1.00 94.69 255 GLU A O 1
ATOM 1991 N N . LEU A 1 256 ? -28.709 8.558 2.105 1.00 94.81 256 LEU A N 1
ATOM 1992 C CA . LEU A 1 256 ? -28.292 9.809 2.729 1.00 94.81 256 LEU A CA 1
ATOM 1993 C C . LEU A 1 256 ? -29.522 10.615 3.163 1.00 94.81 256 LEU A C 1
ATOM 1995 O O . LEU A 1 256 ? -30.254 11.156 2.333 1.00 94.81 256 LEU A O 1
ATOM 1999 N N . GLU A 1 257 ? -29.743 10.673 4.473 1.00 95.06 257 GLU A N 1
ATOM 2000 C CA . GLU A 1 257 ? -30.841 11.417 5.090 1.00 95.06 257 GLU A CA 1
ATOM 2001 C C . GLU A 1 257 ? -30.659 12.942 4.937 1.00 95.06 257 GLU A C 1
ATOM 2003 O O . GLU A 1 257 ? -29.542 13.459 4.855 1.00 95.06 257 GLU A O 1
ATOM 2008 N N . GLU A 1 258 ? -31.764 13.695 4.941 1.00 95.75 258 GLU A N 1
ATOM 2009 C CA . GLU A 1 258 ? -31.713 15.159 4.877 1.00 95.75 258 GLU A CA 1
ATOM 2010 C C . GLU A 1 258 ? -30.953 15.742 6.083 1.00 95.75 258 GLU A C 1
ATOM 2012 O O . GLU A 1 258 ? -31.256 15.454 7.241 1.00 95.75 258 GLU A O 1
ATOM 2017 N N . GLY A 1 259 ? -29.960 16.592 5.809 1.00 94.38 259 GLY A N 1
ATOM 2018 C CA . GLY A 1 259 ? -29.124 17.209 6.841 1.00 94.38 259 GLY A CA 1
ATOM 2019 C C . GLY A 1 259 ? -27.997 16.318 7.374 1.00 94.38 259 GLY A C 1
ATOM 2020 O O . GLY A 1 259 ? -27.340 16.719 8.337 1.00 94.38 259 GLY A O 1
ATOM 2021 N N . VAL A 1 260 ? -27.771 15.149 6.763 1.00 96.06 260 VAL A N 1
ATOM 2022 C CA . VAL A 1 260 ? -26.565 14.336 6.958 1.00 96.06 260 VAL A CA 1
ATOM 2023 C C . VAL A 1 260 ? -25.563 14.649 5.848 1.00 96.06 260 VAL A C 1
ATOM 2025 O O . VAL A 1 260 ? -25.902 14.635 4.666 1.00 96.06 260 VAL A O 1
ATOM 2028 N N . GLU A 1 261 ? -24.322 14.927 6.234 1.00 96.31 261 GLU A N 1
ATOM 2029 C CA . GLU A 1 261 ? -23.189 15.090 5.320 1.00 96.31 261 GLU A CA 1
ATOM 2030 C C . GLU A 1 261 ? -22.393 13.783 5.230 1.00 96.31 261 GLU A C 1
ATOM 2032 O O . GLU A 1 261 ? -22.361 13.012 6.191 1.00 96.31 261 GLU A O 1
ATOM 2037 N N . CYS A 1 262 ? -21.780 13.507 4.077 1.00 97.12 262 CYS A N 1
ATOM 2038 C CA . CYS A 1 262 ? -20.990 12.300 3.856 1.00 97.12 262 CYS A CA 1
ATOM 2039 C C . CYS A 1 262 ? -19.713 12.619 3.079 1.00 97.12 262 CYS A C 1
ATOM 2041 O O . CYS A 1 262 ? -19.784 12.968 1.899 1.00 97.12 262 CYS A O 1
ATOM 2043 N N . ASP A 1 263 ? -18.565 12.444 3.731 1.00 97.69 263 ASP A N 1
ATOM 2044 C CA . ASP A 1 263 ? -17.248 12.590 3.118 1.00 97.69 263 ASP A CA 1
ATOM 2045 C C . ASP A 1 263 ? -16.646 11.227 2.757 1.00 97.69 263 ASP A C 1
ATOM 2047 O O . ASP A 1 263 ? -16.721 10.253 3.514 1.00 97.69 263 ASP A O 1
ATOM 2051 N N . ILE A 1 264 ? -16.013 11.164 1.582 1.00 97.44 264 ILE A N 1
ATOM 2052 C CA . ILE A 1 264 ? -15.329 9.970 1.076 1.00 97.44 264 ILE A CA 1
ATOM 2053 C C . ILE A 1 264 ? -13.824 10.223 1.092 1.00 97.44 264 ILE A C 1
ATOM 2055 O O . ILE A 1 264 ? -13.309 11.085 0.381 1.00 97.44 264 ILE A O 1
ATOM 2059 N N . ILE A 1 265 ? -13.121 9.429 1.887 1.00 97.31 265 ILE A N 1
ATOM 2060 C CA . ILE A 1 265 ? -11.679 9.482 2.091 1.00 97.31 265 ILE A CA 1
ATOM 2061 C C . ILE A 1 265 ? -11.064 8.314 1.321 1.00 97.31 265 ILE A C 1
ATOM 2063 O O . ILE A 1 265 ? -11.463 7.167 1.511 1.00 97.31 265 ILE A O 1
ATOM 2067 N N . GLY A 1 266 ? -10.126 8.611 0.421 1.00 97.38 266 GLY A N 1
ATOM 2068 C CA . GLY A 1 266 ? -9.354 7.594 -0.296 1.00 97.38 266 GLY A CA 1
ATOM 2069 C C . GLY A 1 266 ? -8.241 6.990 0.563 1.00 97.38 266 GLY A C 1
ATOM 2070 O O . GLY A 1 266 ? -8.314 6.987 1.790 1.00 97.38 266 GLY A O 1
ATOM 2071 N N . ASP A 1 267 ? -7.197 6.517 -0.104 1.00 96.56 267 ASP A N 1
ATOM 2072 C CA . ASP A 1 267 ? -6.066 5.828 0.508 1.00 96.56 267 ASP A CA 1
ATOM 2073 C C . ASP A 1 267 ? -5.401 6.695 1.588 1.00 96.56 267 ASP A C 1
ATOM 2075 O O . ASP A 1 267 ? -5.042 7.855 1.355 1.00 96.56 267 ASP A O 1
ATOM 2079 N N . THR A 1 268 ? -5.197 6.121 2.776 1.00 96.44 268 THR A N 1
ATOM 2080 C CA . THR A 1 268 ? -4.471 6.793 3.867 1.00 96.44 268 THR A CA 1
ATOM 2081 C C . THR A 1 268 ? -3.112 6.168 4.152 1.00 96.44 268 THR A C 1
ATOM 2083 O O . THR A 1 268 ? -2.288 6.819 4.787 1.00 96.44 268 THR A O 1
ATOM 2086 N N . HIS A 1 269 ? -2.871 4.916 3.741 1.00 95.56 269 HIS A N 1
ATOM 2087 C CA . HIS A 1 269 ? -1.569 4.235 3.780 1.00 95.56 269 HIS A CA 1
ATOM 2088 C C . HIS A 1 269 ? -0.730 4.476 5.046 1.00 95.56 269 HIS A C 1
ATOM 2090 O O . HIS A 1 269 ? 0.437 4.867 4.982 1.00 95.56 269 HIS A O 1
ATOM 2096 N N . GLY A 1 270 ? -1.322 4.298 6.230 1.00 95.56 270 GLY A N 1
ATOM 2097 C CA . GLY A 1 270 ? -0.618 4.466 7.502 1.00 95.56 270 GLY A CA 1
ATOM 2098 C C . GLY A 1 270 ? -0.053 5.868 7.751 1.00 95.56 270 GLY A C 1
ATOM 2099 O O . GLY A 1 270 ? 0.912 6.009 8.505 1.00 95.56 270 GLY A O 1
ATOM 2100 N N . GLN A 1 271 ? -0.617 6.903 7.124 1.00 97.31 271 GLN A N 1
ATOM 2101 C CA . GLN A 1 271 ? -0.276 8.309 7.336 1.00 97.31 271 GLN A CA 1
ATOM 2102 C C . GLN A 1 271 ? -1.165 8.918 8.428 1.00 97.31 271 GLN A C 1
ATOM 2104 O O . GLN A 1 271 ? -2.051 9.731 8.172 1.00 97.31 271 GLN A O 1
ATOM 2109 N N . PHE A 1 272 ? -0.936 8.511 9.679 1.00 97.88 272 PHE A N 1
ATOM 2110 C CA . PHE A 1 272 ? -1.796 8.885 10.808 1.00 97.88 272 PHE A CA 1
ATOM 2111 C C . PHE A 1 272 ? -1.966 10.401 10.992 1.00 97.88 272 PHE A C 1
ATOM 2113 O O . PHE A 1 272 ? -3.082 10.878 11.180 1.00 97.88 272 PHE A O 1
ATOM 2120 N N . TYR A 1 273 ? -0.889 11.183 10.909 1.00 97.62 273 TYR A N 1
ATOM 2121 C CA . TYR A 1 273 ? -0.982 12.636 11.093 1.00 97.62 273 TYR A CA 1
ATOM 2122 C C . TYR A 1 273 ? -1.785 13.322 9.981 1.00 97.62 273 TYR A C 1
ATOM 2124 O O . TYR A 1 273 ? -2.521 14.266 10.270 1.00 97.62 273 TYR A O 1
ATOM 2132 N N . ASP A 1 274 ? -1.699 12.814 8.750 1.00 97.56 274 ASP A N 1
ATOM 2133 C CA . ASP A 1 274 ? -2.480 13.316 7.619 1.00 97.56 274 ASP A CA 1
ATOM 2134 C C . ASP A 1 274 ? -3.957 12.937 7.768 1.00 97.56 274 ASP A C 1
ATOM 2136 O O . ASP A 1 274 ? -4.819 13.786 7.558 1.00 97.56 274 ASP A O 1
ATOM 2140 N N . LEU A 1 275 ? -4.260 11.721 8.245 1.00 97.56 275 LEU A N 1
ATOM 2141 C CA . LEU A 1 275 ? -5.622 11.323 8.615 1.00 97.56 275 LEU A CA 1
ATOM 2142 C C . LEU A 1 275 ? -6.214 12.284 9.653 1.00 97.56 275 LEU A C 1
ATOM 2144 O O . LEU A 1 275 ? -7.325 12.776 9.473 1.00 97.56 275 LEU A O 1
ATOM 2148 N N . ILE A 1 276 ? -5.486 12.589 10.733 1.00 97.31 276 ILE A N 1
ATOM 2149 C CA . ILE A 1 276 ? -6.011 13.510 11.748 1.00 97.31 276 ILE A CA 1
ATOM 2150 C C . ILE A 1 276 ? -6.142 14.938 11.208 1.00 97.31 276 ILE A C 1
ATOM 2152 O O . ILE A 1 276 ? -7.079 15.648 11.575 1.00 97.31 276 ILE A O 1
ATOM 2156 N N . HIS A 1 277 ? -5.228 15.375 10.341 1.00 96.81 277 HIS A N 1
ATOM 2157 C CA . HIS A 1 277 ? -5.377 16.664 9.680 1.00 96.81 277 HIS A CA 1
ATOM 2158 C C . HIS A 1 277 ? -6.634 16.693 8.804 1.00 96.81 277 HIS A C 1
ATOM 2160 O O . HIS A 1 277 ? -7.416 17.634 8.909 1.00 96.81 277 HIS A O 1
ATOM 2166 N N . LEU A 1 278 ? -6.889 15.644 8.025 1.00 96.06 278 LEU A N 1
ATOM 2167 C CA . LEU A 1 278 ? -8.079 15.534 7.192 1.00 96.06 278 LEU A CA 1
ATOM 2168 C C . LEU A 1 278 ? -9.361 15.557 8.035 1.00 96.06 278 LEU A C 1
ATOM 2170 O O . LEU A 1 278 ? -10.248 16.357 7.758 1.00 96.06 278 LEU A O 1
ATOM 2174 N N . LEU A 1 279 ? -9.404 14.806 9.139 1.00 95.75 279 LEU A N 1
ATOM 2175 C CA . LEU A 1 279 ? -10.522 14.844 10.091 1.00 95.75 279 LEU A CA 1
ATOM 2176 C C . LEU A 1 279 ? -10.714 16.218 10.752 1.00 95.75 279 LEU A C 1
ATOM 2178 O O . LEU A 1 279 ? -11.813 16.538 11.194 1.00 95.75 279 LEU A O 1
ATOM 2182 N N . SER A 1 280 ? -9.671 17.053 10.835 1.00 95.56 280 SER A N 1
ATOM 2183 C CA . SER A 1 280 ? -9.809 18.441 11.304 1.00 95.56 280 SER A CA 1
ATOM 2184 C C . SER A 1 280 ? -10.425 19.376 10.259 1.00 95.56 280 SER A C 1
ATOM 2186 O O . SER A 1 280 ? -10.919 20.440 10.625 1.00 95.56 280 SER A O 1
ATOM 2188 N N . LEU A 1 281 ? -10.391 18.986 8.979 1.00 94.56 281 LEU A N 1
ATOM 2189 C CA . LEU A 1 281 ? -10.970 19.736 7.865 1.00 94.56 281 LEU A CA 1
ATOM 2190 C C . LEU A 1 281 ? -12.422 19.322 7.605 1.00 94.56 281 LEU A C 1
ATOM 2192 O O . LEU A 1 281 ? -13.275 20.195 7.491 1.00 94.56 281 LEU A O 1
ATOM 2196 N N . THR A 1 282 ? -12.698 18.016 7.547 1.00 94.44 282 THR A N 1
ATOM 2197 C CA . THR A 1 282 ? -14.051 17.459 7.337 1.00 94.44 282 THR A CA 1
ATOM 2198 C C . THR A 1 282 ? -14.885 17.465 8.619 1.00 94.44 282 THR A C 1
ATOM 2200 O O . THR A 1 282 ? -16.107 17.507 8.596 1.00 94.44 282 THR A O 1
ATOM 2203 N N . GLY A 1 283 ? -14.220 17.413 9.775 1.00 94.88 283 GLY A N 1
ATOM 2204 C CA . GLY A 1 283 ? -14.833 17.048 11.048 1.00 94.88 283 GLY A CA 1
ATOM 2205 C C . GLY A 1 283 ? -14.797 15.529 11.285 1.00 94.88 283 GLY A C 1
ATOM 2206 O O . GLY A 1 283 ? -14.660 14.744 10.342 1.00 94.88 283 GLY A O 1
ATOM 2207 N N . PRO A 1 284 ? -14.894 15.076 12.548 1.00 95.62 284 PRO A N 1
ATOM 2208 C CA . PRO A 1 284 ? -14.997 13.655 12.870 1.00 95.62 284 PRO A CA 1
ATOM 2209 C C . PRO A 1 284 ? -16.403 13.110 12.551 1.00 95.62 284 PRO A C 1
ATOM 2211 O O . PRO A 1 284 ? -17.345 13.899 12.410 1.00 95.62 284 PRO A O 1
ATOM 2214 N N . PRO A 1 285 ? -16.583 11.776 12.495 1.00 96.88 285 PRO A N 1
ATOM 2215 C CA . PRO A 1 285 ? -17.905 11.167 12.403 1.00 96.88 285 PRO A CA 1
ATOM 2216 C C . PRO A 1 285 ? -18.828 11.622 13.532 1.00 96.88 285 PRO A C 1
ATOM 2218 O O . PRO A 1 285 ? -18.396 11.832 14.668 1.00 96.88 285 PRO A O 1
ATOM 2221 N N . SER A 1 286 ? -20.113 11.735 13.220 1.00 96.31 286 SER A N 1
ATOM 2222 C CA . SER A 1 286 ? -21.171 12.012 14.191 1.00 96.31 286 SER A CA 1
ATOM 2223 C C . SER A 1 286 ? -22.509 11.481 13.678 1.00 96.31 286 SER A C 1
ATOM 2225 O O . SER A 1 286 ? -22.610 11.009 12.549 1.00 96.31 286 SER A O 1
ATOM 2227 N N . GLU A 1 287 ? -23.579 11.639 14.454 1.00 94.19 287 GLU A N 1
ATOM 2228 C CA . GLU A 1 287 ? -24.941 11.301 14.008 1.00 94.19 287 GLU A CA 1
ATOM 2229 C C . GLU A 1 287 ? -25.350 11.986 12.691 1.00 94.19 287 GLU A C 1
ATOM 2231 O O . GLU A 1 287 ? -26.162 11.440 11.941 1.00 94.19 287 GLU A O 1
ATOM 2236 N N . LYS A 1 288 ? -24.777 13.163 12.395 1.00 96.50 288 LYS A N 1
ATOM 2237 C CA . LYS A 1 288 ? -25.048 13.954 11.181 1.00 96.50 288 LYS A CA 1
ATOM 2238 C C . LYS A 1 288 ? -23.892 13.987 10.185 1.00 96.50 288 LYS A C 1
ATOM 2240 O O . LYS A 1 288 ? -24.000 14.663 9.169 1.00 96.50 288 LYS A O 1
ATOM 2245 N N . HIS A 1 289 ? -22.797 13.293 10.475 1.00 97.56 289 HIS A N 1
ATOM 2246 C CA . HIS A 1 289 ? -21.623 13.290 9.617 1.00 97.56 289 HIS A CA 1
ATOM 2247 C C . HIS A 1 289 ? -21.125 11.864 9.411 1.00 97.56 289 HIS A C 1
ATOM 2249 O O . HIS A 1 289 ? -20.659 11.203 10.341 1.00 97.56 289 HIS A O 1
ATOM 2255 N N . CYS A 1 290 ? -21.265 11.408 8.177 1.00 97.44 290 CYS A N 1
ATOM 2256 C CA . CYS A 1 290 ? -20.852 10.108 7.703 1.00 97.44 290 CYS A CA 1
ATOM 2257 C C . CYS A 1 290 ? -19.447 10.175 7.092 1.00 97.44 290 CYS A C 1
ATOM 2259 O O . CYS A 1 290 ? -19.148 11.094 6.338 1.00 97.44 290 CYS A O 1
ATOM 2261 N N . LEU A 1 291 ? -18.618 9.165 7.360 1.00 98.06 291 LEU A N 1
ATOM 2262 C CA . LEU A 1 291 ? -17.327 8.979 6.701 1.00 98.06 291 LEU A CA 1
ATOM 2263 C C . LEU A 1 291 ? -17.261 7.625 5.999 1.00 98.06 291 LEU A C 1
ATOM 2265 O O . LEU A 1 291 ? -17.541 6.582 6.598 1.00 98.06 291 LEU A O 1
ATOM 2269 N N . VAL A 1 292 ? -16.810 7.642 4.748 1.00 98.19 292 VAL A N 1
ATOM 2270 C CA . VAL A 1 292 ? -16.447 6.445 3.986 1.00 98.19 292 VAL A CA 1
ATOM 2271 C C . VAL A 1 292 ? -14.936 6.424 3.806 1.00 98.19 292 VAL A C 1
ATOM 2273 O O . VAL A 1 292 ? -14.382 7.299 3.152 1.00 98.19 292 VAL A O 1
ATOM 2276 N N . PHE A 1 293 ? -14.269 5.406 4.342 1.00 98.31 293 PHE A N 1
ATOM 2277 C CA . PHE A 1 293 ? -12.859 5.136 4.068 1.00 98.31 293 PHE A CA 1
ATOM 2278 C C . PHE A 1 293 ? -12.769 4.099 2.954 1.00 98.31 293 PHE A C 1
ATOM 2280 O O . PHE A 1 293 ? -13.155 2.941 3.135 1.00 98.31 293 PHE A O 1
ATOM 2287 N N . ASN A 1 294 ? -12.297 4.518 1.784 1.00 97.75 294 ASN A N 1
ATOM 2288 C CA . ASN A 1 294 ? -12.363 3.733 0.561 1.00 97.75 294 ASN A CA 1
ATOM 2289 C C . ASN A 1 294 ? -11.160 2.792 0.367 1.00 97.75 294 ASN A C 1
ATOM 2291 O O . ASN A 1 294 ? -10.595 2.727 -0.721 1.00 97.75 294 ASN A O 1
ATOM 2295 N N . GLY A 1 295 ? -10.813 2.038 1.411 1.00 96.62 295 GLY A N 1
ATOM 2296 C CA . GLY A 1 295 ? -9.712 1.075 1.394 1.00 96.62 295 GLY A CA 1
ATOM 2297 C C . GLY A 1 295 ? -8.326 1.694 1.556 1.00 96.62 295 GLY A C 1
ATOM 2298 O O . GLY A 1 295 ? -8.179 2.899 1.748 1.00 96.62 295 GLY A O 1
ATOM 2299 N N . ASP A 1 296 ? -7.316 0.826 1.529 1.00 96.62 296 ASP A N 1
ATOM 2300 C CA . ASP A 1 296 ? -5.894 1.170 1.519 1.00 96.62 296 ASP A CA 1
ATOM 2301 C C . ASP A 1 296 ? -5.486 2.090 2.682 1.00 96.62 296 ASP A C 1
ATOM 2303 O O . ASP A 1 296 ? -4.788 3.101 2.546 1.00 96.62 296 ASP A O 1
ATOM 2307 N N . PHE A 1 297 ? -5.923 1.716 3.886 1.00 96.31 297 PHE A N 1
ATOM 2308 C CA . PHE A 1 297 ? -5.641 2.481 5.096 1.00 96.31 297 PHE A CA 1
ATOM 2309 C C . PHE A 1 297 ? -4.338 2.069 5.789 1.00 96.31 297 PHE A C 1
ATOM 2311 O O . PHE A 1 297 ? -3.781 2.853 6.564 1.00 96.31 297 PHE A O 1
ATOM 2318 N N . VAL A 1 298 ? -3.805 0.886 5.478 1.00 95.19 298 VAL A N 1
ATOM 2319 C CA . VAL A 1 298 ? -2.526 0.369 5.997 1.00 95.19 298 VAL A CA 1
ATOM 2320 C C . VAL A 1 298 ? -1.453 0.257 4.908 1.00 95.19 298 VAL A C 1
ATOM 2322 O O . VAL A 1 298 ? -1.687 0.587 3.745 1.00 95.19 298 VAL A O 1
ATOM 2325 N N . ASP A 1 299 ? -0.277 -0.244 5.311 1.00 89.62 299 ASP A N 1
ATOM 2326 C CA . ASP A 1 299 ? 0.929 -0.429 4.498 1.00 89.62 299 ASP A CA 1
ATOM 2327 C C . ASP A 1 299 ? 1.564 0.884 4.015 1.00 89.62 299 ASP A C 1
ATOM 2329 O O . ASP A 1 299 ? 0.950 1.946 4.029 1.00 89.62 299 ASP A O 1
ATOM 2333 N N . ARG A 1 300 ? 2.835 0.805 3.590 1.00 86.69 300 ARG A N 1
ATOM 2334 C CA . ARG A 1 300 ? 3.699 1.934 3.181 1.00 86.69 300 ARG A CA 1
ATOM 2335 C C . ARG A 1 300 ? 4.052 2.895 4.323 1.00 86.69 300 ARG A C 1
ATOM 2337 O O . ARG A 1 300 ? 5.238 3.089 4.583 1.00 86.69 300 ARG A O 1
ATOM 2344 N N . GLY A 1 301 ? 3.066 3.492 4.988 1.00 87.38 301 GLY A N 1
ATOM 2345 C CA . GLY A 1 301 ? 3.266 4.400 6.112 1.00 87.38 301 GLY A CA 1
ATOM 2346 C C . GLY A 1 301 ? 3.509 3.675 7.432 1.00 87.38 301 GLY A C 1
ATOM 2347 O O . GLY A 1 301 ? 2.923 2.632 7.736 1.00 87.38 301 GLY A O 1
ATOM 2348 N N . SER A 1 302 ? 4.373 4.272 8.253 1.00 91.19 302 SER A N 1
ATOM 2349 C CA . SER A 1 302 ? 4.838 3.689 9.517 1.00 91.19 302 SER A CA 1
ATOM 2350 C C . SER A 1 302 ? 3.842 3.788 10.676 1.00 91.19 302 SER A C 1
ATOM 2352 O O . SER A 1 302 ? 4.151 3.283 11.748 1.00 91.19 302 SER A O 1
ATOM 2354 N N . TRP A 1 303 ? 2.681 4.422 10.480 1.00 95.56 303 TRP A N 1
ATOM 2355 C CA . TRP A 1 303 ? 1.642 4.606 11.505 1.00 95.56 303 TRP A CA 1
ATOM 2356 C C . TRP A 1 303 ? 0.351 3.852 11.150 1.00 95.56 303 TRP A C 1
ATOM 2358 O O . TRP A 1 303 ? -0.769 4.299 11.400 1.00 95.56 303 TRP A O 1
ATOM 2368 N N . SER A 1 304 ? 0.511 2.708 10.478 1.00 96.19 304 SER A N 1
ATOM 2369 C CA . SER A 1 304 ? -0.604 1.878 10.011 1.00 96.19 304 SER A CA 1
ATOM 2370 C C . SER A 1 304 ? -1.449 1.317 11.161 1.00 96.19 304 SER A C 1
ATOM 2372 O O . SER A 1 304 ? -2.658 1.160 11.005 1.00 96.19 304 SER A O 1
ATOM 2374 N N . VAL A 1 305 ? -0.841 1.024 12.317 1.00 96.12 305 VAL A N 1
ATOM 2375 C CA . VAL A 1 305 ? -1.559 0.490 13.487 1.00 96.12 305 VAL A CA 1
ATOM 2376 C C . VAL A 1 305 ? -2.492 1.551 14.067 1.00 96.12 305 VAL A C 1
ATOM 2378 O O . VAL A 1 305 ? -3.659 1.269 14.327 1.00 96.12 305 VAL A O 1
ATOM 2381 N N . GLU A 1 306 ? -2.009 2.781 14.211 1.00 97.75 306 GLU A N 1
ATOM 2382 C CA . GLU A 1 306 ? -2.765 3.916 14.731 1.00 97.75 306 GLU A CA 1
ATOM 2383 C C . GLU A 1 306 ? -3.916 4.291 13.797 1.00 97.75 306 GLU A C 1
ATOM 2385 O O . GLU A 1 306 ? -5.031 4.520 14.267 1.00 97.75 306 GLU A O 1
ATOM 2390 N N . VAL A 1 307 ? -3.679 4.291 12.479 1.00 98.25 307 VAL A N 1
ATOM 2391 C CA . VAL A 1 307 ? -4.736 4.490 11.475 1.00 98.25 307 VAL A CA 1
ATOM 2392 C C . VAL A 1 307 ? -5.805 3.402 11.590 1.00 98.25 307 VAL A C 1
ATOM 2394 O O . VAL A 1 307 ? -6.975 3.724 11.796 1.00 98.25 307 VAL A O 1
ATOM 2397 N N . ALA A 1 308 ? -5.423 2.123 11.525 1.00 97.94 308 ALA A N 1
ATOM 2398 C CA . ALA A 1 308 ? -6.381 1.019 11.560 1.00 97.94 308 ALA A CA 1
ATOM 2399 C C . ALA A 1 308 ? -7.201 1.007 12.861 1.00 97.94 308 ALA A C 1
ATOM 2401 O O . ALA A 1 308 ? -8.425 0.890 12.819 1.00 97.94 308 ALA A O 1
ATOM 2402 N N . LEU A 1 309 ? -6.553 1.190 14.018 1.00 98.31 309 LEU A N 1
ATOM 2403 C CA . LEU A 1 309 ? -7.246 1.254 15.308 1.00 98.31 309 LEU A CA 1
ATOM 2404 C C . LEU A 1 309 ? -8.182 2.460 15.407 1.00 98.31 309 LEU A C 1
ATOM 2406 O O . LEU A 1 309 ? -9.272 2.322 15.952 1.00 98.31 309 LEU A O 1
ATOM 2410 N N . THR A 1 310 ? -7.800 3.615 14.856 1.00 98.50 310 THR A N 1
ATOM 2411 C CA . THR A 1 310 ? -8.664 4.806 14.803 1.00 98.50 310 THR A CA 1
ATOM 2412 C C . THR A 1 310 ? -9.917 4.538 13.968 1.00 98.50 310 THR A C 1
ATOM 2414 O O . THR A 1 310 ? -11.027 4.800 14.427 1.00 98.50 310 THR A O 1
ATOM 2417 N N . LEU A 1 311 ? -9.771 3.952 12.777 1.00 98.56 311 LEU A N 1
ATOM 2418 C CA . LEU A 1 311 ? -10.899 3.616 11.900 1.00 98.56 311 LEU A CA 1
ATOM 2419 C C . LEU A 1 311 ? -11.821 2.562 12.530 1.00 98.56 311 LEU A C 1
ATOM 2421 O O . LEU A 1 311 ? -13.040 2.729 12.524 1.00 98.56 311 LEU A O 1
ATOM 2425 N N . PHE A 1 312 ? -11.264 1.506 13.129 1.00 98.75 312 PHE A N 1
ATOM 2426 C CA . PHE A 1 312 ? -12.052 0.476 13.816 1.00 98.75 312 PHE A CA 1
ATOM 2427 C C . PHE A 1 312 ? -12.752 1.002 15.071 1.00 98.75 312 PHE A C 1
ATOM 2429 O O . PHE A 1 312 ? -13.895 0.632 15.333 1.00 98.75 312 PHE A O 1
ATOM 2436 N N . ALA A 1 313 ? -12.110 1.893 15.826 1.00 98.62 313 ALA A N 1
ATOM 2437 C CA . ALA A 1 313 ? -12.726 2.549 16.972 1.00 98.62 313 ALA A CA 1
ATOM 2438 C C . ALA A 1 313 ? -13.885 3.457 16.540 1.00 98.62 313 ALA A C 1
ATOM 2440 O O . ALA A 1 313 ? -14.965 3.383 17.120 1.00 98.62 313 ALA A O 1
ATOM 2441 N N . TYR A 1 314 ? -13.714 4.241 15.472 1.00 98.56 314 TYR A N 1
ATOM 2442 C CA . TYR A 1 314 ? -14.809 5.021 14.897 1.00 98.56 314 TYR A CA 1
ATOM 2443 C C . TYR A 1 314 ? -15.939 4.140 14.361 1.00 98.56 314 TYR A C 1
ATOM 2445 O O . TYR A 1 314 ? -17.101 4.464 14.590 1.00 98.56 314 TYR A O 1
ATOM 2453 N N . LYS A 1 315 ? -15.628 3.006 13.717 1.00 98.56 315 LYS A N 1
ATOM 2454 C CA . LYS A 1 315 ? -16.642 2.029 13.295 1.00 98.56 315 LYS A CA 1
ATOM 2455 C C . LYS A 1 315 ? -17.429 1.481 14.481 1.00 98.56 315 LYS A C 1
ATOM 2457 O O . LYS A 1 315 ? -18.642 1.330 14.388 1.00 98.56 315 LYS A O 1
ATOM 2462 N N . TRP A 1 316 ? -16.756 1.203 15.594 1.00 98.50 316 TRP A N 1
ATOM 2463 C CA . TRP A 1 316 ? -17.419 0.741 16.808 1.00 98.50 316 TRP A CA 1
ATOM 2464 C C . TRP A 1 316 ? -18.285 1.835 17.449 1.00 98.50 316 TRP A C 1
ATOM 2466 O O . TRP A 1 316 ? -19.405 1.554 17.873 1.00 98.50 316 TRP A O 1
ATOM 2476 N N . LEU A 1 317 ? -17.799 3.078 17.481 1.00 98.25 317 LEU A N 1
ATOM 2477 C CA . LEU A 1 317 ? -18.506 4.212 18.078 1.00 98.25 317 LEU A CA 1
ATOM 2478 C C . LEU A 1 317 ? -19.710 4.670 17.237 1.00 98.25 317 LEU A C 1
ATOM 2480 O O . LEU A 1 317 ? -20.755 4.991 17.795 1.00 98.25 317 LEU A O 1
ATOM 2484 N N . TYR A 1 318 ? -19.583 4.657 15.908 1.00 98.00 318 TYR A N 1
ATOM 2485 C CA . TYR A 1 318 ? -20.594 5.127 14.958 1.00 98.00 318 TYR A CA 1
ATOM 2486 C C . TYR A 1 318 ? -20.873 4.080 13.859 1.00 98.00 318 TYR A C 1
ATOM 2488 O O . TYR A 1 318 ? -20.569 4.300 12.680 1.00 98.00 318 TYR A O 1
ATOM 2496 N N . PRO A 1 319 ? -21.489 2.933 14.202 1.00 97.12 319 PRO A N 1
ATOM 2497 C CA . PRO A 1 319 ? -21.619 1.783 13.301 1.00 97.12 319 PRO A CA 1
ATOM 2498 C C . PRO A 1 319 ? -22.384 2.077 12.007 1.00 97.12 319 PRO A C 1
ATOM 2500 O O . PRO A 1 319 ? -22.079 1.473 10.984 1.00 97.12 319 PRO A O 1
ATOM 2503 N N . ASN A 1 320 ? -23.322 3.029 12.031 1.00 95.69 320 ASN A N 1
ATOM 2504 C CA . ASN A 1 320 ? -24.168 3.389 10.885 1.00 95.69 320 ASN A CA 1
ATOM 2505 C C . ASN A 1 320 ? -23.750 4.706 10.201 1.00 95.69 320 ASN A C 1
ATOM 2507 O O . ASN A 1 320 ? -24.512 5.255 9.402 1.00 95.69 320 ASN A O 1
ATOM 2511 N N . ARG A 1 321 ? -22.586 5.259 10.570 1.00 97.12 321 ARG A N 1
ATOM 2512 C CA . ARG A 1 321 ? -22.039 6.507 10.005 1.00 97.12 321 ARG A CA 1
ATOM 2513 C C . ARG A 1 321 ? -20.576 6.375 9.583 1.00 97.12 321 ARG A C 1
ATOM 2515 O O . ARG A 1 321 ? -20.031 7.299 8.999 1.00 97.12 321 ARG A O 1
ATOM 2522 N N . VAL A 1 322 ? -19.930 5.246 9.864 1.00 98.06 322 VAL A N 1
ATOM 2523 C CA . VAL A 1 322 ? -18.557 4.966 9.437 1.00 98.06 322 VAL A CA 1
ATOM 2524 C C . VAL A 1 322 ? -18.562 3.704 8.591 1.00 98.06 322 VAL A C 1
ATOM 2526 O O . VAL A 1 322 ? -18.954 2.627 9.052 1.00 98.06 322 VAL A O 1
ATOM 2529 N N . PHE A 1 323 ? -18.113 3.841 7.351 1.00 98.19 323 PHE A N 1
ATOM 2530 C CA . PHE A 1 323 ? -18.061 2.768 6.367 1.00 98.19 323 PHE A CA 1
ATOM 2531 C C . PHE A 1 323 ? -16.612 2.516 5.972 1.00 98.19 323 PHE A C 1
ATOM 2533 O O . PHE A 1 323 ? -15.872 3.450 5.668 1.00 98.19 323 PHE A O 1
ATOM 2540 N N . LEU A 1 324 ? -16.205 1.249 6.007 1.00 98.38 324 LEU A N 1
ATOM 2541 C CA . LEU A 1 324 ? -14.841 0.825 5.711 1.00 98.38 324 LEU A CA 1
ATOM 2542 C C . LEU A 1 324 ? -14.890 -0.116 4.511 1.00 98.38 324 LEU A C 1
ATOM 2544 O O . LEU A 1 324 ? -15.252 -1.285 4.651 1.00 98.38 324 LEU A O 1
ATOM 2548 N N . ASN A 1 325 ? -14.533 0.389 3.335 1.00 97.62 325 ASN A N 1
ATOM 2549 C CA . ASN A 1 325 ? -14.384 -0.462 2.163 1.00 97.62 325 ASN A CA 1
ATOM 2550 C C . ASN A 1 325 ? -13.028 -1.161 2.204 1.00 97.62 325 ASN A C 1
ATOM 2552 O O . ASN A 1 325 ? -12.056 -0.669 2.777 1.00 97.62 325 ASN A O 1
ATOM 2556 N N . ARG A 1 326 ? -12.967 -2.328 1.569 1.00 97.44 326 ARG A N 1
ATOM 2557 C CA . ARG A 1 326 ? -11.734 -3.100 1.455 1.00 97.44 326 ARG A CA 1
ATOM 2558 C C . ARG A 1 326 ? -10.945 -2.651 0.224 1.00 97.44 326 ARG A C 1
ATOM 2560 O O . ARG A 1 326 ? -11.459 -2.765 -0.887 1.00 97.44 326 ARG A O 1
ATOM 2567 N N . GLY A 1 327 ? -9.706 -2.211 0.421 1.00 94.81 327 GLY A N 1
ATOM 2568 C CA . GLY A 1 327 ? -8.727 -1.987 -0.640 1.00 94.81 327 GLY A CA 1
ATOM 2569 C C . GLY A 1 327 ? -7.857 -3.223 -0.891 1.00 94.81 327 GLY A C 1
ATOM 2570 O O . GLY A 1 327 ? -8.032 -4.283 -0.275 1.00 94.81 327 GLY A O 1
ATOM 2571 N N . ASN A 1 328 ? -6.911 -3.125 -1.826 1.00 90.12 328 ASN A N 1
ATOM 2572 C CA . ASN A 1 328 ? -5.975 -4.221 -2.090 1.00 90.12 328 ASN A CA 1
ATOM 2573 C C . ASN A 1 328 ? -4.968 -4.399 -0.950 1.00 90.12 328 ASN A C 1
ATOM 2575 O O . ASN A 1 328 ? -4.510 -5.527 -0.731 1.00 90.12 328 ASN A O 1
ATOM 2579 N N . HIS A 1 329 ? -4.651 -3.335 -0.210 1.00 90.81 329 HIS A N 1
ATOM 2580 C CA . HIS A 1 329 ? -3.739 -3.387 0.928 1.00 90.81 329 HIS A CA 1
ATOM 2581 C C . HIS A 1 329 ? -4.350 -4.019 2.186 1.00 90.81 329 HIS A C 1
ATOM 2583 O O . HIS A 1 329 ? -3.610 -4.479 3.048 1.00 90.81 329 HIS A O 1
ATOM 2589 N N . GLU A 1 330 ? -5.664 -4.231 2.266 1.00 94.50 330 GLU A N 1
ATOM 2590 C CA . GLU A 1 330 ? -6.295 -5.029 3.331 1.00 94.50 330 GLU A CA 1
ATOM 2591 C C . GLU A 1 330 ? -6.288 -6.539 3.006 1.00 94.50 330 GLU A C 1
ATOM 2593 O O . GLU A 1 330 ? -7.310 -7.246 3.041 1.00 94.50 330 GLU A O 1
ATOM 2598 N N . THR A 1 331 ? -5.113 -7.060 2.642 1.00 88.88 331 THR A N 1
ATOM 2599 C CA . THR A 1 331 ? -4.899 -8.470 2.292 1.00 88.88 331 THR A CA 1
ATOM 2600 C C . THR A 1 331 ? -3.621 -9.030 2.918 1.00 88.88 331 THR A C 1
ATOM 2602 O O . THR A 1 331 ? -2.602 -8.349 3.032 1.00 88.88 331 THR A O 1
ATOM 2605 N N . LYS A 1 332 ? -3.658 -10.324 3.274 1.00 84.06 332 LYS A N 1
ATOM 2606 C CA . LYS A 1 332 ? -2.531 -11.059 3.883 1.00 84.06 332 LYS A CA 1
ATOM 2607 C C . LYS A 1 332 ? -1.250 -10.919 3.058 1.00 84.06 332 LYS A C 1
ATOM 2609 O O . LYS A 1 332 ? -0.172 -10.739 3.618 1.00 84.06 332 LYS A O 1
ATOM 2614 N N . ASP A 1 333 ? -1.367 -10.986 1.735 1.00 80.00 333 ASP A N 1
ATOM 2615 C CA . ASP A 1 333 ? -0.200 -10.975 0.862 1.00 80.00 333 ASP A CA 1
ATOM 2616 C C . ASP A 1 333 ? 0.443 -9.585 0.742 1.00 80.00 333 ASP A C 1
ATOM 2618 O O . ASP A 1 333 ? 1.672 -9.496 0.707 1.00 80.00 333 ASP A O 1
ATOM 2622 N N . MET A 1 334 ? -0.349 -8.503 0.735 1.00 82.88 334 MET A N 1
ATOM 2623 C CA . MET A 1 334 ? 0.192 -7.137 0.770 1.00 82.88 334 MET A CA 1
ATOM 2624 C C . MET A 1 334 ? 0.857 -6.842 2.116 1.00 82.88 334 MET A C 1
ATOM 2626 O O . MET A 1 334 ? 2.024 -6.443 2.147 1.00 82.88 334 MET A O 1
ATOM 2630 N N . ASN A 1 335 ? 0.179 -7.140 3.229 1.00 85.31 335 ASN A N 1
ATOM 2631 C CA . ASN A 1 335 ? 0.660 -6.795 4.571 1.00 85.31 335 ASN A CA 1
ATOM 2632 C C . ASN A 1 335 ? 1.983 -7.481 4.944 1.00 85.31 335 ASN A C 1
ATOM 2634 O O . ASN A 1 335 ? 2.800 -6.910 5.672 1.00 85.31 335 ASN A O 1
ATOM 2638 N N . LYS A 1 336 ? 2.227 -8.682 4.402 1.00 79.25 336 LYS A N 1
ATOM 2639 C CA . LYS A 1 336 ? 3.494 -9.427 4.520 1.00 79.25 336 LYS A CA 1
ATOM 2640 C C . LYS A 1 336 ? 4.695 -8.696 3.926 1.00 79.25 336 LYS A C 1
ATOM 2642 O O . LYS A 1 336 ? 5.835 -8.947 4.329 1.00 79.25 336 LYS A O 1
ATOM 2647 N N . VAL A 1 337 ? 4.454 -7.881 2.903 1.00 74.19 337 VAL A N 1
ATOM 2648 C CA . VAL A 1 337 ? 5.498 -7.285 2.063 1.00 74.19 337 VAL A CA 1
ATOM 2649 C C . VAL A 1 337 ? 5.649 -5.796 2.333 1.00 74.19 337 VAL A C 1
ATOM 2651 O O . VAL A 1 337 ? 6.779 -5.312 2.391 1.00 74.19 337 VAL A O 1
ATOM 2654 N N . TYR A 1 338 ? 4.543 -5.080 2.523 1.00 75.06 338 TYR A N 1
ATOM 2655 C CA . TYR A 1 338 ? 4.523 -3.617 2.546 1.00 75.06 338 TYR A CA 1
ATOM 2656 C C . TYR A 1 338 ? 4.479 -2.987 3.941 1.00 75.06 338 TYR A C 1
ATOM 2658 O O . TYR A 1 338 ? 4.501 -1.760 4.054 1.00 75.06 338 TYR A O 1
ATOM 2666 N N . GLY A 1 339 ? 4.540 -3.812 4.986 1.00 76.75 339 GLY A N 1
ATOM 2667 C CA . GLY A 1 339 ? 4.984 -3.394 6.311 1.00 76.75 339 GLY A CA 1
ATOM 2668 C C . GLY A 1 339 ? 3.988 -3.654 7.429 1.00 76.75 339 GLY A C 1
ATOM 2669 O O . GLY A 1 339 ? 4.438 -3.857 8.555 1.00 76.75 339 GLY A O 1
ATOM 2670 N N . PHE A 1 340 ? 2.680 -3.716 7.159 1.00 86.88 340 PHE A N 1
ATOM 2671 C CA . PHE A 1 340 ? 1.679 -3.787 8.226 1.00 86.88 340 PHE A CA 1
ATOM 2672 C C . PHE A 1 340 ? 1.872 -4.986 9.163 1.00 86.88 340 PHE A C 1
ATOM 2674 O O . PHE A 1 340 ? 1.879 -4.809 10.380 1.00 86.88 340 PHE A O 1
ATOM 2681 N N . GLU A 1 341 ? 2.152 -6.185 8.636 1.00 84.25 341 GLU A N 1
ATOM 2682 C CA . GLU A 1 341 ? 2.422 -7.353 9.491 1.00 84.25 341 GLU A CA 1
ATOM 2683 C C . GLU A 1 341 ? 3.683 -7.162 10.349 1.00 84.25 341 GLU A C 1
ATOM 2685 O O . GLU A 1 341 ? 3.752 -7.630 11.486 1.00 84.25 341 GLU A O 1
ATOM 2690 N N . GLY A 1 342 ? 4.685 -6.464 9.812 1.00 74.00 342 GLY A N 1
ATOM 2691 C CA . GLY A 1 342 ? 5.887 -6.099 10.549 1.00 74.00 342 GLY A CA 1
ATOM 2692 C C . GLY A 1 342 ? 5.568 -5.171 11.716 1.00 74.00 342 GLY A C 1
ATOM 2693 O O . GLY A 1 342 ? 6.008 -5.448 12.825 1.00 74.00 342 GLY A O 1
ATOM 2694 N N . TYR A 1 343 ? 4.773 -4.123 11.483 1.00 77.25 343 TYR A N 1
ATOM 2695 C CA . TYR A 1 343 ? 4.409 -3.142 12.510 1.00 77.25 343 TYR A CA 1
ATOM 2696 C C . TYR A 1 343 ? 3.522 -3.723 13.615 1.00 77.25 343 TYR A C 1
ATOM 2698 O O . TYR A 1 343 ? 3.688 -3.344 14.761 1.00 77.25 343 TYR A O 1
ATOM 2706 N N . VAL A 1 344 ? 2.630 -4.669 13.304 1.00 77.94 344 VAL A N 1
ATOM 2707 C CA . VAL A 1 344 ? 1.731 -5.292 14.300 1.00 77.94 344 VAL A CA 1
ATOM 2708 C C . VAL A 1 344 ? 2.460 -6.267 15.240 1.00 77.94 344 VAL A C 1
ATOM 2710 O O . VAL A 1 344 ? 1.970 -6.576 16.326 1.00 77.94 344 VAL A O 1
ATOM 2713 N N . LYS A 1 345 ? 3.616 -6.802 14.829 1.00 70.69 345 LYS A N 1
ATOM 2714 C CA . LYS A 1 345 ? 4.398 -7.760 15.631 1.00 70.69 345 LYS A CA 1
ATOM 2715 C C . LYS A 1 345 ? 5.235 -7.107 16.737 1.00 70.69 345 LYS A C 1
ATOM 2717 O O . LYS A 1 345 ? 5.732 -7.840 17.596 1.00 70.69 345 LYS A O 1
ATOM 2722 N N . PHE A 1 346 ? 5.404 -5.788 16.696 1.00 44.78 346 PHE A N 1
ATOM 2723 C CA . PHE A 1 346 ? 6.119 -4.981 17.688 1.00 44.78 346 PHE A CA 1
ATOM 2724 C C . PHE A 1 346 ? 5.134 -4.087 18.439 1.00 44.78 346 PHE A C 1
ATOM 2726 O O . PHE A 1 346 ? 5.449 -3.762 19.606 1.00 44.78 346 PHE A O 1
#

Radius of gyration: 28.42 Å; chains: 1; bounding box: 100×47×80 Å

pLDDT: mean 88.4, std 18.77, range [27.95, 98.75]

Sequence (346 aa):
MSSQSSKASDSTPQSPASTSTTLAAMGDLSLKDPASVSEKDKTEAARLKDEGNAEFKKNHFAEAALKYSEALEHNPFDATLYCNRAYMRMKIEQHGYAIDDATKAIALDPKYVKAYYRRAVCYLSILKPQQAVADFKKTVQLDPKNVNAKTQLDATVKLVRRIEFEKAIEVGEEESSVTRCRDIIAQGGCDVDASYTGIKLPTNADGKYTIDQAFMDSMIAAFKDGKSIHRRYAWEIVLASWDLLSKEESLVNFELEEGVECDIIGDTHGQFYDLIHLLSLTGPPSEKHCLVFNGDFVDRGSWSVEVALTLFAYKWLYPNRVFLNRGNHETKDMNKVYGFEGYVKF

Secondary structure (DSSP, 8-state):
-------------PPPP----------------GGGS-HHHHHHHHHHHHHHHHHHHTT-HHHHHHHHHHHHHH-TT-HHHHHHHHHHHHHTT-HHHHHHHHHHHHHH-TT-HHHHHHHHHHHHHTT-HHHHHHHHHHHHHH-TT-HHHHHHHHHHHHHHHHHHHHHHHTTS-PPPHHHHHHHHHHTTTTPPPTT--S----B-TTS-B---HHHHHHHHHHHHTTPPPPHHHHHHHHHHHHHHHTTS-SS------TT-EEEEE---TT-HHHHHHHHHHH---BTTEEEEEES--SSSSTTHHHHHHHHHHHHHH-TTTEEEE--SSSSHHHHHHHSHHHHHT-

Organism: NCBI:txid456999